Protein AF-A0A6C0AZD4-F1 (afdb_monomer_lite)

Foldseek 3Di:
DDDDPPVDPVSLVLLVLLCVLQPLDCDPVLHHAAEEEAEEAPPQCVLQVQQLCLLFQFSRYDYHYYDWQVCSCPVRVRDPDTPVNNQVSSVVVVHAAEYEYEAEQLVSSLLRLCLVCVCFFQPLHDLVVVVPDDLVVVLLSSQQCVVVSDRDDCVVPPNPDDFPPAADPVLQKDWDADPNHIYIYHYSVCLVCVQVSVCVVPVGRRQTADFDDSLPDSNNVVSVVNVVLDAAAPVSLVVSLPDPVLVRSDDPVRSVVVSVVNVVRHDPDDDDHDDPVRVVVSRVVSNVSGPDDDDDSPRHLEPSDNDPLLSVVSVVVVVCSVVVHHDDHGSDPVVSVVVVVVVVVVCVVVVVVVVVVVVVVVVVVVVVVVD

Organism: NCBI:txid1070528

Radius of gyration: 25.52 Å; chains: 1; bounding box: 54×65×89 Å

pLDDT: mean 88.0, std 12.62, range [39.72, 98.44]

Structure (mmCIF, N/CA/C/O backbone):
data_AF-A0A6C0AZD4-F1
#
_entry.id   AF-A0A6C0AZD4-F1
#
loop_
_atom_site.group_PDB
_atom_site.id
_atom_site.type_symbol
_atom_site.label_atom_id
_atom_site.label_alt_id
_atom_site.label_comp_id
_atom_site.label_asym_id
_atom_site.label_entity_id
_atom_site.label_seq_id
_atom_site.pdbx_PDB_ins_code
_atom_site.Cartn_x
_atom_site.Cartn_y
_atom_site.Cartn_z
_atom_site.occupancy
_atom_site.B_iso_or_equiv
_atom_site.auth_seq_id
_atom_site.auth_comp_id
_atom_site.auth_asym_id
_atom_site.auth_atom_id
_atom_site.pdbx_PDB_model_num
ATOM 1 N N . MET A 1 1 ? -15.558 -23.647 0.375 1.00 46.75 1 MET A N 1
ATOM 2 C CA . MET A 1 1 ? -16.067 -23.120 1.658 1.00 46.75 1 MET A CA 1
ATOM 3 C C . MET A 1 1 ? -15.025 -23.466 2.704 1.00 46.75 1 MET A C 1
ATOM 5 O O . MET A 1 1 ? -14.801 -24.650 2.923 1.00 46.75 1 MET A O 1
ATOM 9 N N . VAL A 1 2 ? -14.301 -22.480 3.239 1.00 55.22 2 VAL A N 1
ATOM 10 C CA . VAL A 1 2 ? -13.298 -22.746 4.281 1.00 55.22 2 VAL A CA 1
ATOM 11 C C . VAL A 1 2 ? -14.056 -23.033 5.575 1.00 55.22 2 VAL A C 1
ATOM 13 O O . VAL A 1 2 ? -14.828 -22.194 6.035 1.00 55.22 2 VAL A O 1
ATOM 16 N N . PHE A 1 3 ? -13.920 -24.247 6.105 1.00 60.66 3 PHE A N 1
ATOM 17 C CA . PHE A 1 3 ? -14.614 -24.664 7.319 1.00 60.66 3 PHE A CA 1
ATOM 18 C C . PHE A 1 3 ? -13.718 -24.379 8.523 1.00 60.66 3 PHE A C 1
ATOM 20 O O . PHE A 1 3 ? -12.690 -25.030 8.701 1.00 60.66 3 PHE A O 1
ATOM 27 N N . PHE A 1 4 ? -14.091 -23.390 9.331 1.00 80.56 4 PHE A N 1
ATOM 28 C CA . PHE A 1 4 ? -13.411 -23.088 10.587 1.00 80.56 4 PHE A CA 1
ATOM 29 C C . PHE A 1 4 ? -14.180 -23.732 11.739 1.00 80.56 4 PHE A C 1
ATOM 31 O O . PHE A 1 4 ? -15.381 -23.503 11.896 1.00 80.56 4 PHE A O 1
ATOM 38 N N . ASP A 1 5 ? -13.498 -24.543 12.547 1.00 80.06 5 ASP A N 1
ATOM 39 C CA . ASP A 1 5 ? -14.120 -25.225 13.679 1.00 80.06 5 ASP A CA 1
ATOM 40 C C . ASP A 1 5 ? -14.208 -24.297 14.898 1.00 80.06 5 ASP A C 1
ATOM 42 O O . ASP A 1 5 ? -13.409 -24.354 15.834 1.00 80.06 5 ASP A O 1
ATOM 46 N N . TYR A 1 6 ? -15.225 -23.439 14.892 1.00 84.44 6 TYR A N 1
ATOM 47 C CA . TYR A 1 6 ? -15.555 -22.575 16.025 1.00 84.44 6 TYR A CA 1
ATOM 48 C C . TYR A 1 6 ? -16.244 -23.313 17.187 1.00 84.44 6 TYR A C 1
ATOM 50 O O . TYR A 1 6 ? -16.764 -22.670 18.097 1.00 84.44 6 TYR A O 1
ATOM 58 N N . THR A 1 7 ? -16.276 -24.650 17.178 1.00 85.38 7 THR A N 1
ATOM 59 C CA . THR A 1 7 ? -16.687 -25.460 18.337 1.00 85.38 7 THR A CA 1
ATOM 60 C C . THR A 1 7 ? -15.481 -25.984 19.120 1.00 85.38 7 THR A C 1
ATOM 62 O O . THR A 1 7 ? -15.595 -26.309 20.305 1.00 85.38 7 THR A O 1
ATOM 65 N N . ASN A 1 8 ? -14.299 -25.988 18.496 1.00 91.31 8 ASN A N 1
ATOM 66 C CA . ASN A 1 8 ? -13.047 -26.382 19.116 1.00 91.31 8 ASN A CA 1
ATOM 67 C C . ASN A 1 8 ? -12.476 -25.261 20.005 1.00 91.31 8 ASN A C 1
ATOM 69 O O . ASN A 1 8 ? -12.052 -24.202 19.540 1.00 91.31 8 ASN A O 1
ATOM 73 N N . LYS A 1 9 ? -12.410 -25.526 21.315 1.00 91.50 9 LYS A N 1
ATOM 74 C CA . LYS A 1 9 ? -11.883 -24.584 22.317 1.00 91.50 9 LYS A CA 1
ATOM 75 C C . LYS A 1 9 ? -10.417 -24.207 22.095 1.00 91.50 9 LYS A C 1
ATOM 77 O O . LYS A 1 9 ? -10.040 -23.074 22.384 1.00 91.50 9 LYS A O 1
ATOM 82 N N . GLU A 1 10 ? -9.596 -25.131 21.604 1.00 90.88 10 GLU A N 1
ATOM 83 C CA . GLU A 1 10 ? -8.182 -24.876 21.316 1.00 90.88 10 GLU A CA 1
ATOM 84 C C . GLU A 1 10 ? -8.040 -23.903 20.142 1.00 90.88 10 GLU A C 1
ATOM 86 O O . GLU A 1 10 ? -7.298 -22.924 20.235 1.00 90.88 10 GLU A O 1
ATOM 91 N N . TYR A 1 11 ? -8.837 -24.105 19.087 1.00 91.06 11 TYR A N 1
ATOM 92 C CA . TYR A 1 11 ? -8.889 -23.199 17.942 1.00 91.06 11 TYR A CA 1
ATOM 93 C C . TYR A 1 11 ? -9.321 -21.784 18.356 1.00 91.06 11 TYR A C 1
ATOM 95 O O . TYR A 1 11 ? -8.659 -20.808 18.005 1.00 91.06 11 TYR A O 1
ATOM 103 N N . ILE A 1 12 ? -10.373 -21.662 19.173 1.00 91.56 12 ILE A N 1
ATOM 104 C CA . ILE A 1 12 ? -10.824 -20.369 19.715 1.00 91.56 12 ILE A CA 1
ATOM 105 C C . ILE A 1 12 ? -9.711 -19.700 20.531 1.00 91.56 12 ILE A C 1
ATOM 107 O O . ILE A 1 12 ? -9.376 -18.545 20.279 1.00 91.56 12 ILE A O 1
ATOM 111 N N . SER A 1 13 ? -9.082 -20.426 21.463 1.00 91.56 13 SER A N 1
ATOM 112 C CA . SER A 1 13 ? -8.014 -19.879 22.312 1.00 91.56 13 SER A CA 1
ATOM 113 C C . SER A 1 13 ? -6.822 -19.374 21.495 1.00 91.56 13 SER A C 1
ATOM 115 O O . SER A 1 13 ? -6.223 -18.345 21.821 1.00 91.56 13 SER A O 1
ATOM 117 N N . LYS A 1 14 ? -6.466 -20.092 20.428 1.00 92.56 14 LYS A N 1
ATOM 118 C CA . LYS A 1 14 ? -5.437 -19.682 19.472 1.00 92.56 14 LYS A CA 1
ATOM 119 C C . LYS A 1 14 ? -5.820 -18.380 18.767 1.00 92.56 14 LYS A C 1
ATOM 121 O O . LYS A 1 14 ? -5.013 -17.449 18.723 1.00 92.56 14 LYS A O 1
ATOM 126 N N . MET A 1 15 ? -7.044 -18.286 18.254 1.00 93.31 15 MET A N 1
ATOM 127 C CA . MET A 1 15 ? -7.510 -17.096 17.542 1.00 93.31 15 MET A CA 1
ATOM 128 C C . MET A 1 15 ? -7.675 -15.878 18.465 1.00 93.31 15 MET A C 1
ATOM 130 O O . MET A 1 15 ? -7.331 -14.762 18.073 1.00 93.31 15 MET A O 1
ATOM 134 N N . ASP A 1 16 ? -8.083 -16.080 19.719 1.00 91.69 16 ASP A N 1
ATOM 135 C CA . ASP A 1 16 ? -8.086 -15.041 20.756 1.00 91.69 16 ASP A CA 1
ATOM 136 C C . ASP A 1 16 ? -6.681 -14.502 21.032 1.00 91.69 16 ASP A C 1
ATOM 138 O O . ASP A 1 16 ? -6.473 -13.290 21.155 1.00 91.69 16 ASP A O 1
ATOM 142 N N . ASN A 1 17 ? -5.693 -15.396 21.118 1.00 91.12 17 ASN A N 1
ATOM 143 C CA . ASN A 1 17 ? -4.300 -15.008 21.296 1.00 91.12 17 ASN A CA 1
ATOM 144 C C . ASN A 1 17 ? -3.783 -14.212 20.087 1.00 91.12 17 ASN A C 1
ATOM 146 O O . ASN A 1 17 ? -3.142 -13.175 20.265 1.00 91.12 17 ASN A O 1
ATOM 150 N N . ALA A 1 18 ? -4.111 -14.646 18.865 1.00 92.50 18 ALA A N 1
ATOM 151 C CA . ALA A 1 18 ? -3.773 -13.922 17.643 1.00 92.50 18 ALA A CA 1
ATOM 152 C C . ALA A 1 18 ? -4.383 -12.507 17.636 1.00 92.50 18 ALA A C 1
ATOM 154 O O . ALA A 1 18 ? -3.648 -11.532 17.467 1.00 92.50 18 ALA A O 1
ATOM 155 N N . ASN A 1 19 ? -5.686 -12.375 17.920 1.00 91.94 19 ASN A N 1
ATOM 156 C CA . ASN A 1 19 ? -6.380 -11.085 18.031 1.00 91.94 19 ASN A CA 1
ATOM 157 C C . ASN A 1 19 ? -5.733 -10.160 19.077 1.00 91.94 19 ASN A C 1
ATOM 159 O O . ASN A 1 19 ? -5.498 -8.980 18.801 1.00 91.94 19 ASN A O 1
ATOM 163 N N . LYS A 1 20 ? -5.374 -10.692 20.253 1.00 88.88 20 LYS A N 1
ATOM 164 C CA . LYS A 1 20 ? -4.660 -9.929 21.289 1.00 88.88 20 LYS A CA 1
ATOM 165 C C . LYS A 1 20 ? -3.296 -9.436 20.807 1.00 88.88 20 LYS A C 1
ATOM 167 O O . LYS A 1 20 ? -2.978 -8.263 21.004 1.00 88.88 20 LYS A O 1
ATOM 172 N N . LYS A 1 21 ? -2.504 -10.297 20.158 1.00 89.25 21 LYS A N 1
ATOM 173 C CA . LYS A 1 21 ? -1.157 -9.971 19.651 1.00 89.25 21 LYS A CA 1
ATOM 174 C C . LYS A 1 21 ? -1.171 -8.908 18.544 1.00 89.25 21 LYS A C 1
ATOM 176 O O . LYS A 1 21 ? -0.259 -8.085 18.476 1.00 89.25 21 LYS A O 1
ATOM 181 N N . ILE A 1 22 ? -2.211 -8.881 17.710 1.00 88.31 22 ILE A N 1
ATOM 182 C CA . ILE A 1 22 ? -2.401 -7.851 16.668 1.00 88.31 22 ILE A CA 1
ATOM 183 C C . ILE A 1 22 ? -3.179 -6.622 17.165 1.00 88.31 22 ILE A C 1
ATOM 185 O O . ILE A 1 22 ? -3.385 -5.670 16.414 1.00 88.31 22 ILE A O 1
ATOM 189 N N . GLY A 1 23 ? -3.587 -6.615 18.438 1.00 84.75 23 GLY A N 1
ATOM 190 C CA . GLY A 1 23 ? -4.203 -5.467 19.096 1.00 84.75 23 GLY A CA 1
ATOM 191 C C . GLY A 1 23 ? -5.680 -5.240 18.775 1.00 84.75 23 GLY A C 1
ATOM 192 O O . GLY A 1 23 ? -6.177 -4.150 19.067 1.00 84.75 23 GLY A O 1
ATOM 193 N N . ILE A 1 24 ? -6.381 -6.235 18.221 1.00 87.56 24 ILE A N 1
ATOM 194 C CA . ILE A 1 24 ? -7.845 -6.211 18.127 1.00 87.56 24 ILE A CA 1
ATOM 195 C C . ILE A 1 24 ? -8.405 -6.453 19.527 1.00 87.56 24 ILE A C 1
ATOM 197 O O . ILE A 1 24 ? -8.044 -7.424 20.194 1.00 87.56 24 ILE A O 1
ATOM 201 N N . ARG A 1 25 ? -9.265 -5.548 19.998 1.00 73.19 25 ARG A N 1
ATOM 202 C CA . ARG A 1 25 ? -9.750 -5.565 21.379 1.00 73.19 25 ARG A CA 1
ATOM 203 C C . ARG A 1 25 ? -11.178 -6.079 21.425 1.00 73.19 25 ARG A C 1
ATOM 205 O O . ARG A 1 25 ? -12.057 -5.587 20.719 1.00 73.19 25 ARG A O 1
ATOM 212 N N . ASP A 1 26 ? -11.406 -7.021 22.323 1.00 70.25 26 ASP A N 1
ATOM 213 C CA . ASP A 1 26 ? -12.731 -7.358 22.820 1.00 70.25 26 ASP A CA 1
ATOM 214 C C . ASP A 1 26 ? -12.844 -6.701 24.191 1.00 70.25 26 ASP A C 1
ATOM 216 O O . ASP A 1 26 ? -12.334 -7.207 25.187 1.00 70.25 26 ASP A O 1
ATOM 220 N N . ASP A 1 27 ? -13.360 -5.471 24.210 1.00 59.31 27 ASP A N 1
ATOM 221 C CA . ASP A 1 27 ? -13.523 -4.718 25.449 1.00 59.31 27 ASP A CA 1
ATOM 222 C C . ASP A 1 27 ? -14.956 -4.880 25.953 1.00 59.31 27 ASP A C 1
ATOM 224 O O . ASP A 1 27 ? -15.885 -4.225 25.471 1.00 59.31 27 ASP A O 1
ATOM 228 N N . ASP A 1 28 ? -15.120 -5.740 26.955 1.00 55.75 28 ASP A N 1
ATOM 229 C CA . ASP A 1 28 ? -16.406 -6.000 27.602 1.00 55.75 28 ASP A CA 1
ATOM 230 C C . ASP A 1 28 ? -17.043 -4.726 28.196 1.00 55.75 28 ASP A C 1
ATOM 232 O O . ASP A 1 28 ? -18.254 -4.688 28.411 1.00 55.75 28 ASP A O 1
ATOM 236 N N . LYS A 1 29 ? -16.263 -3.658 28.450 1.00 53.97 29 LYS A N 1
ATOM 237 C CA . LYS A 1 29 ? -16.763 -2.405 29.046 1.00 53.97 29 LYS A CA 1
ATOM 238 C C . LYS A 1 29 ? -17.270 -1.384 28.034 1.00 53.97 29 LYS A C 1
ATOM 240 O O . LYS A 1 29 ? -18.080 -0.537 28.404 1.00 53.97 29 LYS A O 1
ATOM 245 N N . PHE A 1 30 ? -16.791 -1.421 26.792 1.00 55.31 30 PHE A N 1
ATOM 246 C CA . PHE A 1 30 ? -17.125 -0.419 25.766 1.00 55.31 30 PHE A CA 1
ATOM 247 C C . PHE A 1 30 ? -17.814 -1.016 24.531 1.00 55.31 30 PHE A C 1
ATOM 249 O O . PHE A 1 30 ? -18.128 -0.282 23.594 1.00 55.31 30 PHE A O 1
ATOM 256 N N . GLY A 1 31 ? -18.093 -2.322 24.555 1.00 64.12 31 GLY A N 1
ATOM 257 C CA . GLY A 1 31 ? -18.691 -3.057 23.449 1.00 64.12 31 GLY A CA 1
ATOM 258 C C . GLY A 1 31 ? -17.655 -3.506 22.418 1.00 64.12 31 GLY A C 1
ATOM 259 O O . GLY A 1 31 ? -16.528 -3.006 22.353 1.00 64.12 31 GLY A O 1
ATOM 260 N N . LYS A 1 32 ? -18.047 -4.476 21.588 1.00 75.06 32 LYS A N 1
ATOM 261 C CA . LYS A 1 32 ? -17.209 -4.970 20.493 1.00 75.06 32 LYS A CA 1
ATOM 262 C C . LYS A 1 32 ? -17.112 -3.894 19.415 1.00 75.06 32 LYS A C 1
ATOM 264 O O . LYS A 1 32 ? -18.131 -3.468 18.879 1.00 75.06 32 LYS A O 1
ATOM 269 N N . LYS A 1 33 ? -15.893 -3.463 19.096 1.00 86.00 33 LYS A N 1
ATOM 270 C CA . LYS A 1 33 ? -15.654 -2.566 17.962 1.00 86.00 33 LYS A CA 1
ATOM 271 C C . LYS A 1 33 ? -15.688 -3.331 16.660 1.00 86.00 33 LYS A C 1
ATOM 273 O O . LYS A 1 33 ? -15.222 -4.466 16.595 1.00 86.00 33 LYS A O 1
ATOM 278 N N . ASP A 1 34 ? -16.159 -2.658 15.626 1.00 92.31 34 ASP A N 1
ATOM 279 C CA . ASP A 1 34 ? -16.017 -3.129 14.260 1.00 92.31 34 ASP A CA 1
ATOM 280 C C . ASP A 1 34 ? -14.542 -3.094 13.834 1.00 92.31 34 ASP A C 1
ATOM 282 O O . ASP A 1 34 ? -13.725 -2.355 14.395 1.00 92.31 34 ASP A O 1
ATOM 286 N N . VAL A 1 35 ? -14.184 -3.899 12.838 1.00 95.19 35 VAL A N 1
ATOM 287 C CA . VAL A 1 35 ? -12.792 -4.073 12.408 1.00 95.19 35 VAL A CA 1
ATOM 288 C C . VAL A 1 35 ? -12.635 -3.626 10.966 1.00 95.19 35 VAL A C 1
ATOM 290 O O . VAL A 1 35 ? -13.377 -4.055 10.082 1.00 95.19 35 VAL A O 1
ATOM 293 N N . VAL A 1 36 ? -11.629 -2.792 10.723 1.00 96.88 36 VAL A N 1
ATOM 294 C CA . VAL A 1 36 ? -11.155 -2.452 9.381 1.00 96.88 36 VAL A CA 1
ATOM 295 C C . VAL A 1 36 ? -9.783 -3.085 9.195 1.00 96.88 36 VAL A C 1
ATOM 297 O O . VAL A 1 36 ? -8.819 -2.724 9.869 1.00 96.88 36 VAL A O 1
ATOM 300 N N . ILE A 1 37 ? -9.693 -4.036 8.274 1.00 96.56 37 ILE A N 1
ATOM 301 C CA . ILE A 1 37 ? -8.467 -4.744 7.925 1.00 96.56 37 ILE A CA 1
ATOM 302 C C . ILE A 1 37 ? -8.046 -4.260 6.541 1.00 96.56 37 ILE A C 1
ATOM 304 O O . ILE A 1 37 ? -8.651 -4.601 5.529 1.00 96.56 37 ILE A O 1
ATOM 308 N N . ILE A 1 38 ? -7.003 -3.438 6.489 1.00 96.62 38 ILE A N 1
ATOM 309 C CA . ILE A 1 38 ? -6.366 -3.046 5.233 1.00 96.62 38 ILE A CA 1
ATOM 310 C C . ILE A 1 38 ? -5.415 -4.187 4.879 1.00 96.62 38 ILE A C 1
ATOM 312 O O . ILE A 1 38 ? -4.285 -4.247 5.364 1.00 96.62 38 ILE A O 1
ATOM 316 N N . TYR A 1 39 ? -5.929 -5.143 4.109 1.00 95.62 39 TYR A N 1
ATOM 317 C CA . TYR A 1 39 ? -5.180 -6.289 3.617 1.00 95.62 39 TYR A CA 1
ATOM 318 C C . TYR A 1 39 ? -4.908 -6.040 2.142 1.00 95.62 39 TYR A C 1
ATOM 320 O O . TYR A 1 39 ? -5.835 -5.869 1.359 1.00 95.62 39 TYR A O 1
ATOM 328 N N . THR A 1 40 ? -3.645 -5.873 1.770 1.00 94.31 40 THR A N 1
ATOM 329 C CA . THR A 1 40 ? -3.307 -5.403 0.424 1.00 94.31 40 THR A CA 1
ATOM 330 C C . THR A 1 40 ? -1.828 -5.642 0.125 1.00 94.31 40 THR A C 1
ATOM 332 O O . THR A 1 40 ? -1.042 -5.754 1.070 1.00 94.31 40 THR A O 1
ATOM 335 N N . PRO A 1 41 ? -1.391 -5.714 -1.141 1.00 92.75 41 PRO A N 1
ATOM 336 C CA . PRO A 1 41 ? 0.025 -5.839 -1.475 1.00 92.75 41 PRO A CA 1
ATOM 337 C C . PRO A 1 41 ? 0.860 -4.667 -0.925 1.00 92.75 41 PRO A C 1
ATOM 339 O O . PRO A 1 41 ? 0.338 -3.576 -0.689 1.00 92.75 41 PRO A O 1
ATOM 342 N N . PRO A 1 42 ? 2.180 -4.827 -0.735 1.00 91.56 42 PRO A N 1
ATOM 343 C CA . PRO A 1 42 ? 3.028 -3.718 -0.311 1.00 91.56 42 PRO A CA 1
ATOM 344 C C . PRO A 1 42 ? 3.084 -2.616 -1.378 1.00 91.56 42 PRO A C 1
ATOM 346 O O . PRO A 1 42 ? 2.926 -2.870 -2.568 1.00 91.56 42 PRO A O 1
ATOM 349 N N . LYS A 1 43 ? 3.380 -1.377 -0.962 1.00 91.75 43 LYS A N 1
ATOM 350 C CA . LYS A 1 43 ? 3.638 -0.221 -1.853 1.00 91.75 43 LYS A CA 1
ATOM 351 C C . LYS A 1 43 ? 2.459 0.240 -2.718 1.00 91.75 43 LYS A C 1
ATOM 353 O O . LYS A 1 43 ? 2.666 0.861 -3.760 1.00 91.75 43 LYS A O 1
ATOM 358 N N . VAL A 1 44 ? 1.238 0.067 -2.232 1.00 93.19 44 VAL A N 1
ATOM 359 C CA . VAL A 1 44 ? -0.001 0.538 -2.883 1.00 93.19 44 VAL A CA 1
ATOM 360 C C . VAL A 1 44 ? -0.625 1.780 -2.229 1.00 93.19 44 VAL A C 1
ATOM 362 O O . VAL A 1 44 ? -1.718 2.182 -2.601 1.00 93.19 44 VAL A O 1
ATOM 365 N N . GLY A 1 45 ? 0.057 2.414 -1.267 1.00 92.38 45 GLY A N 1
ATOM 366 C CA . GLY A 1 45 ? -0.471 3.572 -0.521 1.00 92.38 45 GLY A CA 1
ATOM 367 C C . GLY A 1 45 ? -1.301 3.197 0.711 1.00 92.38 45 GLY A C 1
ATOM 368 O O . GLY A 1 45 ? -2.080 3.999 1.217 1.00 92.38 45 GLY A O 1
ATOM 369 N N . SER A 1 46 ? -1.131 1.977 1.215 1.00 93.06 46 SER A N 1
ATOM 370 C CA . SER A 1 46 ? -1.855 1.477 2.381 1.00 93.06 46 SER A CA 1
ATOM 371 C C . SER A 1 46 ? -1.483 2.188 3.683 1.00 93.06 46 SER A C 1
ATOM 373 O O . SER A 1 46 ? -2.373 2.466 4.475 1.00 93.06 46 SER A O 1
ATOM 375 N N . THR A 1 47 ? -0.220 2.580 3.883 1.00 91.19 47 THR A N 1
ATOM 376 C CA . THR A 1 47 ? 0.222 3.360 5.058 1.00 91.19 47 THR A CA 1
ATOM 377 C C . THR A 1 47 ? -0.583 4.656 5.219 1.00 91.19 47 THR A C 1
ATOM 379 O O . THR A 1 47 ? -1.142 4.903 6.284 1.00 91.19 47 THR A O 1
ATOM 382 N N . THR A 1 48 ? -0.738 5.424 4.132 1.00 92.06 48 THR A N 1
ATOM 383 C CA . THR A 1 48 ? -1.596 6.620 4.045 1.00 92.06 48 THR A CA 1
ATOM 384 C C . THR A 1 48 ? -3.018 6.317 4.514 1.00 92.06 48 THR A C 1
ATOM 386 O O . THR A 1 48 ? -3.575 7.040 5.341 1.00 92.06 48 THR A O 1
ATOM 389 N N . LEU A 1 49 ? -3.609 5.226 4.020 1.00 94.25 49 LEU A N 1
ATOM 390 C CA . LEU A 1 49 ? -4.973 4.842 4.363 1.00 94.25 49 LEU A CA 1
ATOM 391 C C . LEU A 1 49 ? -5.101 4.437 5.840 1.00 94.25 49 LEU A C 1
ATOM 393 O O . LEU A 1 49 ? -6.001 4.912 6.527 1.00 94.25 49 LEU A O 1
ATOM 397 N N . VAL A 1 50 ? -4.178 3.616 6.346 1.00 93.56 50 VAL A N 1
ATOM 398 C CA . VAL A 1 50 ? -4.149 3.141 7.739 1.00 93.56 50 VAL A CA 1
ATOM 399 C C . VAL A 1 50 ? -4.099 4.309 8.711 1.00 93.56 50 VAL A C 1
ATOM 401 O O . VAL A 1 50 ? -4.918 4.385 9.628 1.00 93.56 50 VAL A O 1
ATOM 404 N N . SER A 1 51 ? -3.174 5.241 8.501 1.00 91.75 51 SER A N 1
ATOM 405 C CA . SER A 1 51 ? -3.029 6.402 9.372 1.00 91.75 51 SER A CA 1
ATOM 406 C C . SER A 1 51 ? -4.233 7.338 9.283 1.00 91.75 51 SER A C 1
ATOM 408 O O . SER A 1 51 ? -4.693 7.844 10.310 1.00 91.75 51 SER A O 1
ATOM 410 N N . SER A 1 52 ? -4.820 7.487 8.089 1.00 93.75 52 SER A N 1
ATOM 411 C CA . SER A 1 52 ? -6.077 8.222 7.907 1.00 93.75 52 SER A CA 1
ATOM 412 C C . SER A 1 52 ? -7.202 7.596 8.735 1.00 93.75 52 SER A C 1
ATOM 414 O O . SER A 1 52 ? -7.843 8.294 9.518 1.00 93.75 52 SER A O 1
ATOM 416 N N . PHE A 1 53 ? -7.409 6.280 8.661 1.00 94.81 53 PHE A N 1
ATOM 417 C CA . PHE A 1 53 ? -8.402 5.600 9.497 1.00 94.81 53 PHE A CA 1
ATOM 418 C C . PHE A 1 53 ? -8.114 5.790 10.989 1.00 94.81 53 PHE A C 1
ATOM 420 O O . PHE A 1 53 ? -8.973 6.271 11.724 1.00 94.81 53 PHE A O 1
ATOM 427 N N . ARG A 1 54 ? -6.892 5.501 11.446 1.00 92.12 54 ARG A N 1
ATOM 428 C CA . ARG A 1 54 ? -6.535 5.586 12.873 1.00 92.12 54 ARG A CA 1
ATOM 429 C C . ARG A 1 54 ? -6.759 6.978 13.469 1.00 92.12 54 ARG A C 1
ATOM 431 O O . ARG A 1 54 ? -7.249 7.076 14.595 1.00 92.12 54 ARG A O 1
ATOM 438 N N . ILE A 1 55 ? -6.464 8.046 12.722 1.00 92.44 55 ILE A N 1
ATOM 439 C CA . ILE A 1 55 ? -6.699 9.430 13.162 1.00 92.44 55 ILE A CA 1
ATOM 440 C C . ILE A 1 55 ? -8.196 9.766 13.198 1.00 92.44 55 ILE A C 1
ATOM 442 O O . ILE A 1 55 ? -8.659 10.361 14.172 1.00 92.44 55 ILE A O 1
ATOM 446 N N . ASN A 1 56 ? -8.954 9.381 12.169 1.00 92.88 56 ASN A N 1
ATOM 447 C CA . ASN A 1 56 ? -10.350 9.799 11.996 1.00 92.88 56 ASN A CA 1
ATOM 448 C C . ASN A 1 56 ? -11.357 8.940 12.778 1.00 92.88 56 ASN A C 1
ATOM 450 O O . ASN A 1 56 ? -12.428 9.422 13.145 1.00 92.88 56 ASN A O 1
ATOM 454 N N . THR A 1 57 ? -11.046 7.668 13.032 1.00 91.12 57 THR A N 1
ATOM 455 C CA . THR A 1 57 ? -12.009 6.684 13.555 1.00 91.12 57 THR A CA 1
ATOM 456 C C . THR A 1 57 ? -11.603 6.095 14.901 1.00 91.12 57 THR A C 1
ATOM 458 O O . THR A 1 57 ? -12.054 5.005 15.269 1.00 91.12 57 THR A O 1
ATOM 461 N N . ALA A 1 58 ? -10.762 6.809 15.653 1.00 84.25 58 ALA A N 1
ATOM 462 C CA . ALA A 1 58 ? -10.337 6.400 16.985 1.00 84.25 58 ALA A CA 1
ATOM 463 C C . ALA A 1 58 ? -11.550 6.090 17.877 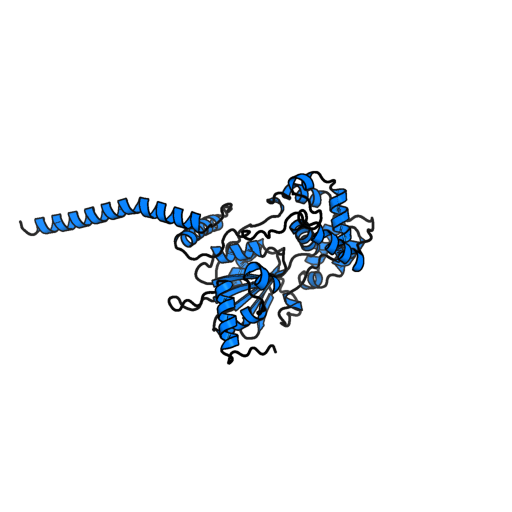1.00 84.25 58 ALA A C 1
ATOM 465 O O . ALA A 1 58 ? -12.436 6.920 18.070 1.00 84.25 58 ALA A O 1
ATOM 466 N N . GLY A 1 59 ? -11.590 4.871 18.416 1.00 82.31 59 GLY A N 1
ATOM 467 C CA . GLY A 1 59 ? -12.683 4.408 19.273 1.00 82.31 59 GLY A CA 1
ATOM 468 C C . GLY A 1 59 ? -13.878 3.790 18.541 1.00 82.31 59 GLY A C 1
ATOM 469 O O . GLY A 1 59 ? -14.662 3.130 19.210 1.00 82.31 59 GLY A O 1
ATOM 470 N N . LYS A 1 60 ? -13.992 3.928 17.211 1.00 87.75 60 LYS A N 1
ATOM 471 C CA . LYS A 1 60 ? -15.052 3.285 16.408 1.00 87.75 60 LYS A CA 1
ATOM 472 C C . LYS A 1 60 ? -14.608 1.958 15.801 1.00 87.75 60 LYS A C 1
ATOM 474 O O . LYS A 1 60 ? -15.317 0.969 15.925 1.00 87.75 60 LYS A O 1
ATOM 479 N N . PHE A 1 61 ? -13.426 1.955 15.186 1.00 91.56 61 PHE A N 1
ATOM 480 C CA . PHE A 1 61 ? -12.862 0.775 14.538 1.00 91.56 61 PHE A CA 1
ATOM 481 C C . PHE A 1 61 ? -11.540 0.372 15.182 1.00 91.56 61 PHE A C 1
ATOM 483 O O . PHE A 1 61 ? -10.738 1.239 15.546 1.00 91.56 61 PHE A O 1
ATOM 490 N N . ASP A 1 62 ? -11.298 -0.933 15.257 1.00 91.69 62 ASP A N 1
ATOM 491 C CA . ASP A 1 62 ? -9.940 -1.463 15.335 1.00 91.69 62 ASP A CA 1
ATOM 492 C C . ASP A 1 62 ? -9.380 -1.551 13.906 1.00 91.69 62 ASP A C 1
ATOM 494 O O . ASP A 1 62 ? -10.018 -2.106 13.010 1.00 91.69 62 ASP A O 1
ATOM 498 N N . VAL A 1 63 ? -8.211 -0.943 13.675 1.00 93.19 63 VAL A N 1
ATOM 499 C CA . VAL A 1 63 ? -7.631 -0.770 12.331 1.00 93.19 63 VAL A CA 1
ATOM 500 C C . VAL A 1 63 ? -6.323 -1.544 12.220 1.00 93.19 63 VAL A C 1
ATOM 502 O O . VAL A 1 63 ? -5.303 -1.161 12.811 1.00 93.19 63 VAL A O 1
ATOM 505 N N . LEU A 1 64 ? -6.351 -2.603 11.417 1.00 92.31 64 LEU A N 1
ATOM 506 C CA . LEU A 1 64 ? -5.234 -3.510 11.187 1.00 92.31 64 LEU A CA 1
ATOM 507 C C . LEU A 1 64 ? -4.684 -3.344 9.767 1.00 92.31 64 LEU A C 1
ATOM 509 O O . LEU A 1 64 ? -5.439 -3.114 8.825 1.00 92.31 64 LEU A O 1
ATOM 513 N N . HIS A 1 65 ? -3.368 -3.473 9.615 1.00 92.94 65 HIS A N 1
ATOM 514 C CA . HIS A 1 65 ? -2.693 -3.414 8.322 1.00 92.94 65 HIS A CA 1
ATOM 515 C C . HIS A 1 65 ? -1.808 -4.635 8.132 1.00 92.94 65 HIS A C 1
ATOM 517 O O . HIS A 1 65 ? -0.927 -4.889 8.955 1.00 92.94 65 HIS A O 1
ATOM 523 N N . LEU A 1 66 ? -2.041 -5.374 7.052 1.00 92.12 66 LEU A N 1
ATOM 524 C CA . LEU A 1 66 ? -1.322 -6.601 6.738 1.00 92.12 66 LEU A CA 1
ATOM 525 C C . LEU A 1 66 ? -1.063 -6.683 5.233 1.00 92.12 66 LEU A C 1
ATOM 527 O O . LEU A 1 66 ? -1.894 -6.277 4.423 1.00 92.12 66 LEU A O 1
ATOM 531 N N . HIS A 1 67 ? 0.080 -7.253 4.860 1.00 90.75 67 HIS A N 1
ATOM 532 C CA . HIS A 1 67 ? 0.419 -7.544 3.468 1.00 90.75 67 HIS A CA 1
ATOM 533 C C . HIS A 1 67 ? 0.378 -9.030 3.147 1.00 90.75 67 HIS A C 1
ATOM 535 O O . HIS A 1 67 ? 0.227 -9.381 1.988 1.00 90.75 67 HIS A O 1
ATOM 541 N N . ASN A 1 68 ? 0.542 -9.918 4.124 1.00 89.69 68 ASN A N 1
ATOM 542 C CA . ASN A 1 68 ? 0.511 -11.374 3.957 1.00 89.69 68 ASN A CA 1
ATOM 543 C C . ASN A 1 68 ? 0.605 -12.054 5.331 1.00 89.69 68 ASN A C 1
ATOM 545 O O . ASN A 1 68 ? 0.888 -11.397 6.335 1.00 89.69 68 ASN A O 1
ATOM 549 N N . ASP A 1 69 ? 0.458 -13.379 5.352 1.00 89.88 69 ASP A N 1
ATOM 550 C CA . ASP A 1 69 ? 0.607 -14.195 6.563 1.00 89.88 69 ASP A CA 1
ATOM 551 C C . ASP A 1 69 ? 2.012 -14.097 7.177 1.00 89.88 69 ASP A C 1
ATOM 553 O O . ASP A 1 69 ? 2.175 -14.185 8.392 1.00 89.88 69 ASP A O 1
ATOM 557 N N . LYS A 1 70 ? 3.055 -13.833 6.372 1.00 88.19 70 LYS A N 1
ATOM 558 C CA . LYS A 1 70 ? 4.423 -13.682 6.900 1.00 88.19 70 LYS A CA 1
ATOM 559 C C . LYS A 1 70 ? 4.529 -12.501 7.871 1.00 88.19 70 LYS A C 1
ATOM 561 O O . LYS A 1 70 ? 5.320 -12.570 8.809 1.00 88.19 70 LYS A O 1
ATOM 566 N N . MET A 1 71 ? 3.736 -11.440 7.697 1.00 87.38 71 MET A N 1
ATOM 567 C CA . MET A 1 71 ? 3.700 -10.333 8.662 1.00 87.38 71 MET A CA 1
ATOM 568 C C . MET A 1 71 ? 3.166 -10.763 10.029 1.00 87.38 71 MET A C 1
ATOM 570 O O . MET A 1 71 ? 3.677 -10.280 11.037 1.00 87.38 71 MET A O 1
ATOM 574 N N . LEU A 1 72 ? 2.205 -11.692 10.087 1.00 87.88 72 LEU A N 1
ATOM 575 C CA . LEU A 1 72 ? 1.715 -12.243 11.356 1.00 87.88 72 LEU A CA 1
ATOM 576 C C . LEU A 1 72 ? 2.861 -12.912 12.123 1.00 87.88 72 LEU A C 1
ATOM 578 O O . LEU A 1 72 ? 3.072 -12.633 13.303 1.00 87.88 72 LEU A O 1
ATOM 582 N N . LYS A 1 73 ? 3.679 -13.693 11.416 1.00 87.50 73 LYS A N 1
ATOM 583 C CA . LYS A 1 73 ? 4.856 -14.352 11.982 1.00 87.50 73 LYS A CA 1
ATOM 584 C C . LYS A 1 73 ? 5.924 -13.364 12.445 1.00 87.50 73 LYS A C 1
ATOM 586 O O . LYS A 1 73 ? 6.338 -13.407 13.598 1.00 87.50 73 LYS A O 1
ATOM 591 N N . TYR A 1 74 ? 6.383 -12.477 11.565 1.00 84.06 74 TYR A N 1
ATOM 592 C CA . TYR A 1 74 ? 7.562 -11.650 11.848 1.00 84.06 74 TYR A CA 1
ATOM 593 C C . TYR A 1 74 ? 7.283 -10.428 12.728 1.00 84.06 74 TYR A C 1
ATOM 595 O O . TYR A 1 74 ? 8.182 -9.989 13.443 1.00 84.06 74 TYR A O 1
ATOM 603 N N . LEU A 1 75 ? 6.073 -9.862 12.672 1.00 82.56 75 LEU A N 1
ATOM 604 C CA . LEU A 1 75 ? 5.725 -8.658 13.437 1.00 82.56 75 LEU A CA 1
ATOM 605 C C . LEU A 1 75 ? 4.965 -8.970 14.723 1.00 82.56 75 LEU A C 1
ATOM 607 O O . LEU A 1 75 ? 5.083 -8.214 15.686 1.00 82.56 75 LEU A O 1
ATOM 611 N N . HIS A 1 76 ? 4.201 -10.064 14.744 1.00 84.88 76 HIS A N 1
ATOM 612 C CA . HIS A 1 76 ? 3.303 -10.385 15.853 1.00 84.88 76 HIS A CA 1
ATOM 613 C C . HIS A 1 76 ? 3.597 -11.733 16.515 1.00 84.88 76 HIS A C 1
ATOM 615 O O . HIS A 1 76 ? 2.936 -12.057 17.498 1.00 84.88 76 HIS A O 1
ATOM 621 N N . ASP A 1 77 ? 4.584 -12.498 16.033 1.00 87.31 77 ASP A N 1
ATOM 622 C CA . ASP A 1 77 ? 4.918 -13.827 16.561 1.00 87.31 77 ASP A CA 1
ATOM 623 C C . ASP A 1 77 ? 3.707 -14.787 16.531 1.00 87.31 77 ASP A C 1
ATOM 625 O O . ASP A 1 77 ? 3.380 -15.479 17.495 1.00 87.31 77 ASP A O 1
ATOM 629 N N . ILE A 1 78 ? 2.975 -14.777 15.416 1.00 90.50 78 ILE A N 1
ATOM 630 C CA . ILE A 1 78 ? 1.837 -15.666 15.154 1.00 90.50 78 ILE A CA 1
ATOM 631 C C . ILE A 1 78 ? 2.245 -16.604 14.017 1.00 90.50 78 ILE A C 1
ATOM 633 O O . ILE A 1 78 ? 2.412 -16.167 12.881 1.00 90.50 78 ILE A O 1
ATOM 637 N N . HIS A 1 79 ? 2.456 -17.885 14.327 1.00 89.44 79 HIS A N 1
ATOM 638 C CA . HIS A 1 79 ? 2.999 -18.870 13.372 1.00 89.44 79 HIS A CA 1
ATOM 639 C C . HIS A 1 79 ? 1.937 -19.787 12.782 1.00 89.44 79 HIS A C 1
ATOM 641 O O . HIS A 1 79 ? 2.185 -20.451 11.782 1.00 89.44 79 HIS A O 1
ATOM 647 N N . ASP A 1 80 ? 0.779 -19.842 13.420 1.00 88.81 80 ASP A N 1
ATOM 648 C CA . ASP A 1 80 ? -0.229 -20.863 13.214 1.00 88.81 80 ASP A CA 1
ATOM 649 C C . ASP A 1 80 ? -1.554 -20.300 12.693 1.00 88.81 80 ASP A C 1
ATOM 651 O O . ASP A 1 80 ? -2.471 -21.078 12.491 1.00 88.81 80 ASP A O 1
ATOM 655 N N . ALA A 1 81 ? -1.678 -19.000 12.419 1.00 91.00 81 ALA A N 1
ATOM 656 C CA . ALA A 1 81 ? -2.888 -18.409 11.843 1.00 91.00 81 ALA A CA 1
ATOM 657 C C . ALA A 1 81 ? -2.598 -17.646 10.545 1.00 91.00 81 ALA A C 1
ATOM 659 O O . ALA A 1 81 ? -1.538 -17.039 10.384 1.00 91.00 81 ALA A O 1
ATOM 660 N N . THR A 1 82 ? -3.578 -17.641 9.649 1.00 93.06 82 THR A N 1
ATOM 661 C CA . THR A 1 82 ? -3.607 -16.854 8.412 1.00 93.06 82 THR A CA 1
ATOM 662 C C . THR A 1 82 ? -4.385 -15.551 8.599 1.00 93.06 82 THR A C 1
ATOM 664 O O . THR A 1 82 ? -5.211 -15.404 9.506 1.00 93.06 82 THR A O 1
ATOM 667 N N . VAL A 1 83 ? -4.168 -14.581 7.708 1.00 93.38 83 VAL A N 1
ATOM 668 C CA . VAL A 1 83 ? -4.927 -13.320 7.705 1.00 93.38 83 VAL A CA 1
ATOM 669 C C . VAL A 1 83 ? -6.418 -13.581 7.471 1.00 93.38 83 VAL A C 1
ATOM 671 O O . VAL A 1 83 ? -7.259 -12.955 8.119 1.00 93.38 83 VAL A O 1
ATOM 674 N N . MET A 1 84 ? -6.759 -14.528 6.592 1.00 93.31 84 MET A N 1
ATOM 675 C CA . MET A 1 84 ? -8.154 -14.892 6.329 1.00 93.31 84 MET A CA 1
ATOM 676 C C . MET A 1 84 ? -8.822 -15.511 7.562 1.00 93.31 84 MET A C 1
ATOM 678 O O . MET A 1 84 ? -9.938 -15.114 7.890 1.00 93.31 84 MET A O 1
ATOM 682 N N . GLU A 1 85 ? -8.143 -16.391 8.306 1.00 93.38 85 GLU A N 1
ATOM 683 C CA . GLU A 1 85 ? -8.665 -16.913 9.580 1.00 93.38 85 GLU A CA 1
ATOM 684 C C . GLU A 1 85 ? -8.994 -15.790 10.568 1.00 93.38 85 GLU A C 1
ATOM 686 O O . GLU A 1 85 ? -10.064 -15.797 11.172 1.00 93.38 85 GLU A O 1
ATOM 691 N N . ILE A 1 86 ? -8.121 -14.785 10.695 1.00 94.19 86 ILE A N 1
ATOM 692 C CA . ILE A 1 86 ? -8.355 -13.622 11.567 1.00 94.19 86 ILE A CA 1
ATOM 693 C C . ILE A 1 86 ? -9.588 -12.828 11.109 1.00 94.19 86 ILE A C 1
ATOM 695 O O . ILE A 1 86 ? -10.408 -12.430 11.942 1.00 94.19 86 ILE A O 1
ATOM 699 N N . ILE A 1 87 ? -9.743 -12.602 9.800 1.00 95.12 87 ILE A N 1
ATOM 700 C CA . ILE A 1 87 ? -10.903 -11.908 9.217 1.00 95.12 87 ILE A CA 1
ATOM 701 C C . ILE A 1 87 ? -12.204 -12.636 9.589 1.00 95.12 87 ILE A C 1
ATOM 703 O O . ILE A 1 87 ? -13.115 -12.023 10.155 1.00 95.12 87 ILE A O 1
ATOM 707 N N . TYR A 1 88 ? -12.286 -13.942 9.315 1.00 95.00 88 TYR A N 1
ATOM 708 C CA . TYR A 1 88 ? -13.488 -14.734 9.592 1.00 95.00 88 TYR A CA 1
ATOM 709 C C . TYR A 1 88 ? -13.739 -14.909 11.090 1.00 95.00 88 TYR A C 1
ATOM 711 O O . TYR A 1 88 ? -14.886 -14.829 11.527 1.00 95.00 88 TYR A O 1
ATOM 719 N N . TYR A 1 89 ? -12.690 -15.051 11.901 1.00 94.31 89 TYR A N 1
ATOM 720 C CA . TYR A 1 89 ? -12.832 -15.134 13.352 1.00 94.31 89 TYR A CA 1
ATOM 721 C C . TYR A 1 89 ? -13.458 -13.868 13.945 1.00 94.31 89 TYR A C 1
ATOM 723 O O . TYR A 1 89 ? -14.390 -13.942 14.743 1.00 94.31 89 TYR A O 1
ATOM 731 N N . ASN A 1 90 ? -13.030 -12.684 13.500 1.00 94.31 90 ASN A N 1
ATOM 732 C CA . ASN A 1 90 ? -13.641 -11.434 13.954 1.00 94.31 90 ASN A CA 1
ATOM 733 C C . ASN A 1 90 ? -15.108 -11.315 13.529 1.00 94.31 90 ASN A C 1
ATOM 735 O O . ASN A 1 90 ? -15.924 -10.772 14.278 1.00 94.31 90 ASN A O 1
ATOM 739 N N . LYS A 1 91 ? -15.469 -11.878 12.369 1.00 94.50 91 LYS A N 1
ATOM 740 C CA . LYS A 1 91 ? -16.870 -11.978 11.967 1.00 94.50 91 LYS A CA 1
ATOM 741 C C . LYS A 1 91 ? -17.656 -12.933 12.867 1.00 94.50 91 LYS A C 1
ATOM 743 O O . LYS A 1 91 ? -18.759 -12.579 13.283 1.00 94.50 91 LYS A O 1
ATOM 748 N N . PHE A 1 92 ? -17.088 -14.092 13.200 1.00 92.69 92 PHE A N 1
ATOM 749 C CA . PHE A 1 92 ? -17.662 -15.063 14.137 1.00 92.69 92 PHE A CA 1
ATOM 750 C C . PHE A 1 92 ? -17.921 -14.446 15.522 1.00 92.69 92 PHE A C 1
ATOM 752 O O . PHE A 1 92 ? -18.976 -14.671 16.111 1.00 92.69 92 PHE A O 1
ATOM 759 N N . LEU A 1 93 ? -17.033 -13.567 15.997 1.00 91.62 93 LEU A N 1
ATOM 760 C CA . LEU A 1 93 ? -17.233 -12.804 17.236 1.00 91.62 93 LEU A CA 1
ATOM 761 C C . LEU A 1 93 ? -18.395 -11.790 17.167 1.00 91.62 93 LEU A C 1
ATOM 763 O O . LEU A 1 93 ? -18.707 -11.156 18.179 1.00 91.62 93 LEU A O 1
ATOM 767 N N . GLY A 1 94 ? -19.049 -11.624 16.015 1.00 91.38 94 GLY A N 1
ATOM 768 C CA . GLY A 1 94 ? -20.200 -10.740 15.825 1.00 91.38 94 GLY A CA 1
ATOM 769 C C . GLY A 1 94 ? -19.840 -9.300 15.459 1.00 91.38 94 GLY A C 1
ATOM 770 O O . GLY A 1 94 ? -20.709 -8.434 15.511 1.00 91.38 94 GLY A O 1
ATOM 771 N N . LYS A 1 95 ? -18.582 -9.024 15.094 1.00 92.88 95 LYS A N 1
ATOM 772 C CA . LYS A 1 95 ? -18.143 -7.696 14.639 1.00 92.88 95 LYS A CA 1
ATOM 773 C C . LYS A 1 95 ? -18.552 -7.462 13.185 1.00 92.88 95 LYS A C 1
ATOM 775 O O . LYS A 1 95 ? -18.652 -8.410 12.396 1.00 92.88 95 LYS A O 1
ATOM 780 N N . GLN A 1 96 ? -18.723 -6.204 12.788 1.00 94.38 96 GLN A N 1
ATOM 781 C CA . GLN A 1 96 ? -18.699 -5.868 11.367 1.00 94.38 96 GLN A CA 1
ATOM 782 C C . GLN A 1 96 ? -17.245 -5.800 10.915 1.00 94.38 96 GLN A C 1
ATOM 784 O O . GLN A 1 96 ? -16.413 -5.141 11.539 1.00 94.38 96 GLN A O 1
ATOM 789 N N . VAL A 1 97 ? -16.936 -6.517 9.837 1.00 96.75 97 VAL A N 1
ATOM 790 C CA . VAL A 1 97 ? -15.572 -6.647 9.324 1.00 96.75 97 VAL A CA 1
ATOM 791 C C . VAL A 1 97 ? -15.521 -6.080 7.916 1.00 96.75 97 VAL A C 1
ATOM 793 O O . VAL A 1 97 ? -16.280 -6.504 7.041 1.00 96.75 97 VAL A O 1
ATOM 796 N N . TYR A 1 98 ? -14.610 -5.133 7.718 1.00 97.75 98 TYR A N 1
ATOM 797 C CA . TYR A 1 98 ? -14.308 -4.521 6.433 1.00 97.75 98 TYR A CA 1
ATOM 798 C C . TYR A 1 98 ? -12.892 -4.902 6.022 1.00 97.75 98 TYR A C 1
ATOM 800 O O . TYR A 1 98 ? -11.950 -4.663 6.775 1.00 97.75 98 TYR A O 1
ATOM 808 N N . VAL A 1 99 ? -12.731 -5.457 4.826 1.00 97.62 99 VAL A N 1
ATOM 809 C CA . VAL A 1 99 ? -11.428 -5.773 4.236 1.00 97.62 99 VAL A CA 1
ATOM 810 C C . VAL A 1 99 ? -11.194 -4.818 3.077 1.00 97.62 99 VAL A C 1
ATOM 812 O O . VAL A 1 99 ? -11.972 -4.817 2.126 1.00 97.62 99 VAL A O 1
ATOM 815 N N . ILE A 1 100 ? -10.157 -3.983 3.157 1.00 97.75 100 ILE A N 1
ATOM 816 C CA . ILE A 1 100 ? -9.841 -2.992 2.122 1.00 97.75 100 ILE A CA 1
ATOM 817 C C . ILE A 1 100 ? -8.561 -3.384 1.401 1.00 97.75 100 ILE A C 1
ATOM 819 O O . ILE A 1 100 ? -7.504 -3.480 2.023 1.00 97.75 100 ILE A O 1
ATOM 823 N N . ASP A 1 101 ? -8.664 -3.505 0.083 1.00 96.94 101 ASP A N 1
ATOM 824 C CA . ASP A 1 101 ? -7.549 -3.687 -0.834 1.00 96.94 101 ASP A CA 1
ATOM 825 C C . ASP A 1 101 ? -7.413 -2.481 -1.775 1.00 96.94 101 ASP A C 1
ATOM 827 O O . ASP A 1 101 ? -8.393 -1.825 -2.144 1.00 96.94 101 ASP A O 1
ATOM 831 N N . ILE A 1 102 ? -6.178 -2.170 -2.161 1.00 96.56 102 ILE A N 1
ATOM 832 C CA . ILE A 1 102 ? -5.827 -1.000 -2.955 1.00 96.56 102 ILE A CA 1
ATOM 833 C C . ILE A 1 102 ? -5.103 -1.457 -4.216 1.00 96.56 102 ILE A C 1
ATOM 835 O O . ILE A 1 102 ? -4.052 -2.092 -4.172 1.00 96.56 102 ILE A O 1
ATOM 839 N N . TYR A 1 103 ? -5.658 -1.097 -5.366 1.00 96.62 103 TYR A N 1
ATOM 840 C CA . TYR A 1 103 ? -4.994 -1.259 -6.647 1.00 96.62 103 TYR A CA 1
ATOM 841 C C . TYR A 1 103 ? -4.044 -0.091 -6.923 1.00 96.62 103 TYR A C 1
ATOM 843 O O . TYR A 1 103 ? -4.392 1.075 -6.714 1.00 96.62 103 TYR A O 1
ATOM 851 N N . ARG A 1 104 ? -2.864 -0.393 -7.467 1.00 95.62 104 ARG A N 1
ATOM 852 C CA . ARG A 1 104 ? -1.912 0.601 -7.957 1.00 95.62 104 ARG A CA 1
ATOM 853 C C . ARG A 1 104 ? -1.488 0.263 -9.380 1.00 95.62 104 ARG A C 1
ATOM 855 O O . ARG A 1 104 ? -1.264 -0.895 -9.702 1.00 95.62 104 ARG A O 1
ATOM 862 N N . SER A 1 105 ? -1.334 1.301 -10.194 1.00 96.06 105 SER A N 1
ATOM 863 C CA . SER A 1 105 ? -0.843 1.220 -11.568 1.00 96.06 105 SER A CA 1
ATOM 864 C C . SER A 1 105 ? 0.495 0.467 -11.643 1.00 96.06 105 SER A C 1
ATOM 866 O O . SER A 1 105 ? 1.376 0.713 -10.807 1.00 96.06 105 SER A O 1
ATOM 868 N N . PRO A 1 106 ? 0.670 -0.432 -12.623 1.00 96.00 106 PRO A N 1
ATOM 869 C CA . PRO A 1 106 ? 1.700 -1.463 -12.572 1.00 96.00 106 PRO A CA 1
ATOM 870 C C . PRO A 1 106 ? 3.125 -0.903 -12.602 1.00 96.00 106 PRO A C 1
ATOM 872 O O . PRO A 1 106 ? 3.964 -1.326 -11.806 1.00 96.00 106 PRO A O 1
ATOM 875 N N . ILE A 1 107 ? 3.422 0.085 -13.452 1.00 97.12 107 ILE A N 1
ATOM 876 C CA . ILE A 1 107 ? 4.784 0.635 -13.560 1.00 97.12 107 ILE A CA 1
ATOM 877 C C . ILE A 1 107 ? 5.165 1.382 -12.277 1.00 97.12 107 ILE A C 1
ATOM 879 O O . ILE A 1 107 ? 6.235 1.160 -11.712 1.00 97.12 107 ILE A O 1
ATOM 883 N N . GLU A 1 108 ? 4.279 2.233 -11.763 1.00 96.06 108 GLU A N 1
ATOM 884 C CA . GLU A 1 108 ? 4.482 2.988 -10.528 1.00 96.06 108 GLU A CA 1
ATOM 885 C C . GLU A 1 108 ? 4.608 2.067 -9.310 1.00 96.06 108 GLU A C 1
ATOM 887 O O . GLU A 1 108 ? 5.368 2.367 -8.378 1.00 96.06 108 GLU A O 1
ATOM 892 N N . HIS A 1 109 ? 3.868 0.956 -9.305 1.00 95.50 109 HIS A N 1
ATOM 893 C CA . HIS A 1 109 ? 3.955 -0.072 -8.276 1.00 95.50 109 HIS A CA 1
ATOM 894 C C . HIS A 1 109 ? 5.310 -0.775 -8.322 1.00 95.50 109 HIS A C 1
ATOM 896 O O . HIS A 1 109 ? 6.007 -0.772 -7.308 1.00 95.50 109 HIS A O 1
ATOM 902 N N . LYS A 1 110 ? 5.744 -1.252 -9.497 1.00 96.75 110 LYS A N 1
ATOM 903 C CA . LYS A 1 110 ? 7.072 -1.855 -9.711 1.00 96.75 110 LYS A CA 1
ATOM 904 C C . LYS A 1 110 ? 8.198 -0.914 -9.289 1.00 96.75 110 LYS A C 1
ATOM 906 O O . LYS A 1 110 ? 9.065 -1.302 -8.510 1.00 96.75 110 LYS A O 1
ATOM 911 N N . ILE A 1 111 ? 8.153 0.348 -9.721 1.00 96.69 111 ILE A N 1
ATOM 912 C CA . ILE A 1 111 ? 9.118 1.376 -9.304 1.00 96.69 111 ILE A CA 1
ATOM 913 C C . ILE A 1 111 ? 9.139 1.498 -7.774 1.00 96.69 111 ILE A C 1
ATOM 915 O O . ILE A 1 111 ? 10.202 1.546 -7.161 1.00 96.69 111 ILE A O 1
ATOM 919 N N . SER A 1 112 ? 7.972 1.532 -7.132 1.00 94.00 112 SER A N 1
ATOM 920 C CA . SER A 1 112 ? 7.900 1.696 -5.678 1.00 94.00 112 SER A CA 1
ATOM 921 C C . SER A 1 112 ? 8.354 0.467 -4.899 1.00 94.00 112 SER A C 1
ATOM 923 O O . SER A 1 112 ? 8.886 0.639 -3.807 1.00 94.00 112 SER A O 1
ATOM 925 N N . LEU A 1 113 ? 8.154 -0.740 -5.432 1.00 93.25 113 LEU A N 1
ATOM 926 C CA . LEU A 1 113 ? 8.693 -1.980 -4.869 1.00 93.25 113 LEU A CA 1
ATOM 927 C C . LEU A 1 113 ? 10.218 -1.989 -4.944 1.00 93.25 113 LEU A C 1
ATOM 929 O O . LEU A 1 113 ? 10.875 -2.247 -3.940 1.00 93.25 113 LEU A O 1
ATOM 933 N N . PHE A 1 114 ? 10.773 -1.623 -6.101 1.00 95.81 114 PHE A N 1
ATOM 934 C CA . PHE A 1 114 ? 12.217 -1.520 -6.285 1.00 95.81 114 PHE A CA 1
ATOM 935 C C . PHE A 1 114 ? 12.848 -0.506 -5.326 1.00 95.81 114 PHE A C 1
ATOM 937 O O . PHE A 1 114 ? 13.825 -0.804 -4.649 1.00 95.81 114 PHE A O 1
ATOM 944 N N . PHE A 1 115 ? 12.265 0.689 -5.212 1.00 94.56 115 PHE A N 1
ATOM 945 C CA . PHE A 1 115 ? 12.791 1.723 -4.321 1.00 94.56 115 PHE A CA 1
ATOM 946 C C . PHE A 1 115 ? 12.552 1.457 -2.832 1.00 94.56 115 PHE A C 1
ATOM 948 O O . PHE A 1 115 ? 13.156 2.139 -2.010 1.00 94.56 115 PHE A O 1
ATOM 955 N N . GLU A 1 116 ? 11.707 0.491 -2.464 1.00 89.62 116 GLU A N 1
ATOM 956 C CA . GLU A 1 116 ? 11.532 0.134 -1.055 1.00 89.62 116 GLU A CA 1
ATOM 957 C C . GLU A 1 116 ? 12.756 -0.573 -0.481 1.00 89.62 116 GLU A C 1
ATOM 959 O O . GLU A 1 116 ? 13.117 -0.304 0.657 1.00 89.62 116 GLU A O 1
ATOM 964 N N . ASN A 1 117 ? 13.406 -1.425 -1.278 1.00 88.62 117 ASN A N 1
ATOM 965 C CA . ASN A 1 117 ? 14.552 -2.226 -0.844 1.00 88.62 117 ASN A CA 1
ATOM 966 C C . ASN A 1 117 ? 15.810 -1.918 -1.674 1.00 88.62 117 ASN A C 1
ATOM 968 O O . ASN A 1 117 ? 16.654 -2.788 -1.909 1.00 88.62 117 ASN A O 1
ATOM 972 N N . ILE A 1 118 ? 15.918 -0.695 -2.204 1.00 93.44 118 ILE A N 1
ATOM 973 C CA . ILE A 1 118 ? 16.999 -0.326 -3.127 1.00 93.44 118 ILE A CA 1
ATOM 974 C C . ILE A 1 118 ? 18.371 -0.385 -2.450 1.00 93.44 118 ILE A C 1
ATOM 976 O O . ILE A 1 118 ? 19.315 -0.936 -3.011 1.00 93.44 118 ILE A O 1
ATOM 980 N N . ASP A 1 119 ? 18.455 0.121 -1.229 1.00 90.19 119 ASP A N 1
ATOM 981 C CA . ASP A 1 119 ? 19.629 0.103 -0.368 1.00 90.19 119 ASP A CA 1
ATOM 982 C C . ASP A 1 119 ? 19.854 -1.291 0.223 1.00 90.19 119 ASP A C 1
ATOM 984 O O . ASP A 1 119 ? 20.940 -1.840 0.076 1.00 90.19 119 ASP A O 1
ATOM 988 N N . THR A 1 120 ? 18.828 -1.905 0.812 1.00 88.31 120 THR A N 1
ATOM 989 C CA . THR A 1 120 ? 18.941 -3.130 1.631 1.00 88.31 120 THR A CA 1
ATOM 990 C C . THR A 1 120 ? 18.857 -4.455 0.881 1.00 88.31 120 THR A C 1
ATOM 992 O O . THR A 1 120 ? 19.032 -5.504 1.492 1.00 88.31 120 THR A O 1
ATOM 995 N N . HIS A 1 121 ? 18.524 -4.456 -0.406 1.00 91.50 121 HIS A N 1
ATOM 996 C CA . HIS A 1 121 ? 18.414 -5.693 -1.182 1.00 91.50 121 HIS A CA 1
ATOM 997 C C . HIS A 1 121 ? 19.004 -5.534 -2.575 1.00 91.50 121 HIS A C 1
ATOM 999 O O . HIS A 1 121 ? 19.791 -6.369 -3.019 1.00 91.50 121 HIS A O 1
ATOM 1005 N N . HIS A 1 122 ? 18.653 -4.461 -3.287 1.00 94.38 122 HIS A N 1
ATOM 1006 C CA . HIS A 1 122 ? 19.044 -4.363 -4.689 1.00 94.38 122 HIS A CA 1
ATOM 1007 C C . HIS A 1 122 ? 20.510 -3.984 -4.897 1.00 94.38 122 HIS A C 1
ATOM 1009 O O . HIS A 1 122 ? 21.114 -4.433 -5.878 1.00 94.38 122 HIS A O 1
ATOM 1015 N N . PHE A 1 123 ? 21.069 -3.186 -3.985 1.00 94.38 123 PHE A N 1
ATOM 1016 C CA . PHE A 1 123 ? 22.463 -2.744 -4.025 1.00 94.38 123 PHE A CA 1
ATOM 1017 C C . PHE A 1 123 ? 23.259 -3.042 -2.754 1.00 94.38 123 PHE A C 1
ATOM 1019 O O . PHE A 1 123 ? 24.478 -2.882 -2.793 1.00 94.38 123 PHE A O 1
ATOM 1026 N N . ASN A 1 124 ? 22.608 -3.469 -1.666 1.00 91.81 124 ASN A N 1
ATOM 1027 C CA . ASN A 1 124 ? 23.244 -3.742 -0.372 1.00 91.81 124 ASN A CA 1
ATOM 1028 C C . ASN A 1 124 ? 24.236 -2.643 0.035 1.00 91.81 124 ASN A C 1
ATOM 1030 O O . ASN A 1 124 ? 25.387 -2.905 0.371 1.00 91.81 124 ASN A O 1
ATOM 1034 N N . SER A 1 125 ? 23.796 -1.391 -0.078 1.00 91.88 125 SER A N 1
ATOM 1035 C CA . SER A 1 125 ? 24.620 -0.203 0.124 1.00 91.88 125 SER A CA 1
ATOM 1036 C C . SER A 1 125 ? 23.837 0.846 0.909 1.00 91.88 125 SER A C 1
ATOM 1038 O O . SER A 1 125 ? 22.702 1.130 0.520 1.00 91.88 125 SER A O 1
ATOM 1040 N N . PRO A 1 126 ? 24.433 1.469 1.943 1.00 90.62 126 PRO A N 1
ATOM 1041 C CA . PRO A 1 126 ? 23.808 2.560 2.683 1.00 90.62 126 PRO A CA 1
ATOM 1042 C C . PRO A 1 126 ? 23.302 3.690 1.768 1.00 90.62 126 PRO A C 1
ATOM 1044 O O . PRO A 1 126 ? 23.950 3.981 0.750 1.00 90.62 126 PRO A O 1
ATOM 1047 N N . PRO A 1 127 ? 22.187 4.364 2.116 1.00 90.69 127 PRO A N 1
ATOM 1048 C CA . PRO A 1 127 ? 21.612 5.439 1.309 1.00 90.69 127 PRO A CA 1
ATOM 1049 C C . PRO A 1 127 ? 22.607 6.538 0.916 1.00 90.69 127 PRO A C 1
ATOM 1051 O O . PRO A 1 127 ? 22.539 7.053 -0.199 1.00 90.69 127 PRO A O 1
ATOM 1054 N N . GLU A 1 128 ? 23.546 6.883 1.797 1.00 90.81 128 GLU A N 1
ATOM 1055 C CA . GLU A 1 128 ? 24.568 7.914 1.586 1.00 90.81 128 GLU A CA 1
ATOM 1056 C C . GLU A 1 128 ? 25.493 7.555 0.419 1.00 90.81 128 GLU A C 1
ATOM 1058 O O . GLU A 1 128 ? 25.793 8.399 -0.424 1.00 90.81 128 GLU A O 1
ATOM 1063 N N . ILE A 1 129 ? 25.895 6.284 0.337 1.00 91.69 129 ILE A N 1
ATOM 1064 C CA . ILE A 1 129 ? 26.738 5.766 -0.743 1.00 91.69 129 ILE A CA 1
ATOM 1065 C C . ILE A 1 129 ? 25.910 5.618 -2.017 1.00 91.69 129 ILE A C 1
ATOM 1067 O O . ILE A 1 129 ? 26.347 6.011 -3.099 1.00 91.69 129 ILE A O 1
ATOM 1071 N N . LEU A 1 130 ? 24.693 5.086 -1.899 1.00 92.19 130 LEU A N 1
ATOM 1072 C CA . LEU A 1 130 ? 23.824 4.804 -3.036 1.00 92.19 130 LEU A CA 1
ATOM 1073 C C . LEU A 1 130 ? 23.492 6.066 -3.852 1.00 92.19 130 LEU A C 1
ATOM 1075 O O . LEU A 1 130 ? 23.394 6.001 -5.076 1.00 92.19 130 LEU A O 1
ATOM 1079 N N . LYS A 1 131 ? 23.382 7.231 -3.201 1.00 90.69 131 LYS A N 1
ATOM 1080 C CA . LYS A 1 131 ? 23.191 8.532 -3.870 1.00 90.69 131 LYS A CA 1
ATOM 1081 C C . LYS A 1 131 ? 24.299 8.893 -4.860 1.00 90.69 131 LYS A C 1
ATOM 1083 O O . LYS A 1 131 ? 24.052 9.682 -5.767 1.00 90.69 131 LYS A O 1
ATOM 1088 N N . THR A 1 132 ? 25.498 8.339 -4.689 1.00 92.81 132 THR A N 1
ATOM 1089 C CA . THR A 1 132 ? 26.653 8.616 -5.558 1.00 92.81 132 THR A CA 1
ATOM 1090 C C . THR A 1 132 ? 26.670 7.748 -6.821 1.00 92.81 132 THR A C 1
ATOM 1092 O O . THR A 1 132 ? 27.489 7.969 -7.711 1.00 92.81 132 THR A O 1
ATOM 1095 N N . TYR A 1 133 ? 25.784 6.750 -6.921 1.00 94.56 133 TYR A N 1
ATOM 1096 C CA . TYR A 1 133 ? 25.770 5.816 -8.044 1.00 94.56 133 TYR A CA 1
ATOM 1097 C C . TYR A 1 133 ? 25.298 6.496 -9.331 1.00 94.56 133 TYR A C 1
ATOM 1099 O O . TYR A 1 133 ? 24.341 7.272 -9.329 1.00 94.56 133 TYR A O 1
ATOM 1107 N N . ASP A 1 134 ? 25.913 6.123 -10.459 1.00 96.62 134 ASP A N 1
ATOM 1108 C CA . ASP A 1 134 ? 25.415 6.508 -11.780 1.00 96.62 134 ASP A CA 1
ATOM 1109 C C . ASP A 1 134 ? 23.972 6.012 -11.953 1.00 96.62 134 ASP A C 1
ATOM 1111 O O . ASP A 1 134 ? 23.664 4.824 -11.788 1.00 96.62 134 ASP A O 1
ATOM 1115 N N . ILE A 1 135 ? 23.084 6.928 -12.336 1.00 97.56 135 ILE A N 1
ATOM 1116 C CA . ILE A 1 135 ? 21.673 6.642 -12.560 1.00 97.56 135 ILE A CA 1
ATOM 1117 C C . ILE A 1 135 ? 21.461 5.542 -13.605 1.00 97.56 135 ILE A C 1
ATOM 1119 O O . ILE A 1 135 ? 20.518 4.760 -13.484 1.00 97.56 135 ILE A O 1
ATOM 1123 N N . LYS A 1 136 ? 22.368 5.408 -14.584 1.00 97.50 136 LYS A N 1
ATOM 1124 C CA . LYS A 1 136 ? 22.325 4.329 -15.580 1.00 97.50 136 LYS A CA 1
ATOM 1125 C C . LYS A 1 136 ? 22.437 2.950 -14.934 1.00 97.50 136 LYS A C 1
ATOM 1127 O O . LYS A 1 136 ? 21.737 2.030 -15.349 1.00 97.50 136 LYS A O 1
ATOM 1132 N N . LYS A 1 137 ? 23.253 2.803 -13.883 1.00 97.44 137 LYS A N 1
ATOM 1133 C CA . LYS A 1 137 ? 23.397 1.548 -13.125 1.00 97.44 137 LYS A CA 1
ATOM 1134 C C . LYS A 1 137 ? 22.095 1.183 -12.409 1.00 97.44 137 LYS A C 1
ATOM 1136 O O . LYS A 1 137 ? 21.686 0.022 -12.430 1.00 97.44 137 LYS A O 1
ATOM 1141 N N . ILE A 1 138 ? 21.428 2.175 -11.818 1.00 98.12 138 ILE A N 1
ATOM 1142 C CA . ILE A 1 138 ? 20.136 2.003 -11.139 1.00 98.12 138 ILE A CA 1
ATOM 1143 C C . ILE A 1 138 ? 19.043 1.601 -12.135 1.00 98.12 138 ILE A C 1
ATOM 1145 O O . ILE A 1 138 ? 18.331 0.625 -11.907 1.00 98.12 138 ILE A O 1
ATOM 1149 N N . ILE A 1 139 ? 18.959 2.304 -13.269 1.00 98.44 139 ILE A N 1
ATOM 1150 C CA . ILE A 1 139 ? 18.010 2.014 -14.352 1.00 98.44 139 ILE A CA 1
ATOM 1151 C C . ILE A 1 139 ? 18.242 0.618 -14.931 1.00 98.44 139 ILE A C 1
ATOM 1153 O O . ILE A 1 139 ? 17.290 -0.142 -15.091 1.00 98.44 139 ILE A O 1
ATOM 1157 N N . ASN A 1 140 ? 19.498 0.247 -15.190 1.00 98.12 140 ASN A N 1
ATOM 1158 C CA . ASN A 1 140 ? 19.832 -1.081 -15.693 1.00 98.12 140 ASN A CA 1
ATOM 1159 C C . ASN A 1 140 ? 19.377 -2.181 -14.725 1.00 98.12 140 ASN A C 1
ATOM 1161 O O . ASN A 1 140 ? 18.757 -3.152 -15.153 1.00 98.12 140 ASN A O 1
ATOM 1165 N N . ARG A 1 141 ? 19.615 -2.011 -13.414 1.00 97.94 141 ARG A N 1
ATOM 1166 C CA . ARG A 1 141 ? 19.142 -2.968 -12.402 1.00 97.94 141 ARG A CA 1
ATOM 1167 C C . ARG A 1 141 ? 17.621 -3.085 -12.408 1.00 97.94 141 ARG A C 1
ATOM 1169 O O . ARG A 1 141 ? 17.121 -4.203 -12.435 1.00 97.94 141 ARG A O 1
ATOM 1176 N N . PHE A 1 142 ? 16.910 -1.956 -12.396 1.00 98.25 142 PHE A N 1
ATOM 1177 C CA . PHE A 1 142 ? 15.448 -1.940 -12.416 1.00 98.25 142 PHE A CA 1
ATOM 1178 C C . PHE A 1 142 ? 14.894 -2.683 -13.634 1.00 98.25 142 PHE A C 1
ATOM 1180 O O . PHE A 1 142 ? 14.060 -3.569 -13.489 1.00 98.25 142 PHE A O 1
ATOM 1187 N N . ASN A 1 143 ? 15.420 -2.381 -14.820 1.00 98.38 143 ASN A N 1
ATOM 1188 C CA . ASN A 1 143 ? 15.004 -3.021 -16.062 1.00 98.38 143 ASN A CA 1
ATOM 1189 C C . ASN A 1 143 ? 15.268 -4.533 -16.066 1.00 98.38 143 ASN A C 1
ATOM 1191 O O . ASN A 1 143 ? 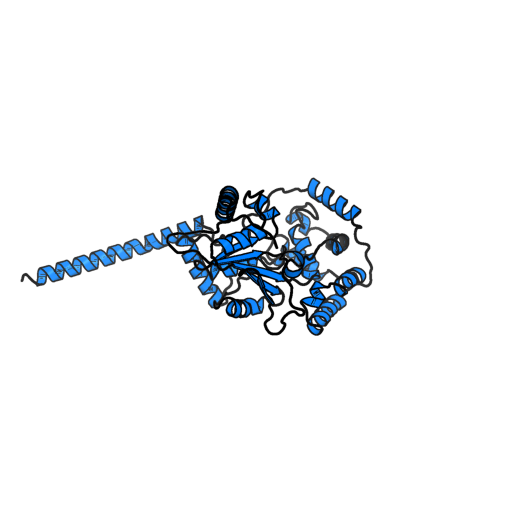14.422 -5.298 -16.523 1.00 98.38 143 ASN A O 1
ATOM 1195 N N . LYS A 1 144 ? 16.413 -4.973 -15.525 1.00 98.31 144 LYS A N 1
ATOM 1196 C CA . LYS A 1 144 ? 16.763 -6.398 -15.436 1.00 98.31 144 LYS A CA 1
ATOM 1197 C C . LYS A 1 144 ? 15.787 -7.196 -14.571 1.00 98.31 144 LYS A C 1
ATOM 1199 O O . LYS A 1 144 ? 15.520 -8.349 -14.881 1.00 98.31 144 LYS A O 1
ATOM 1204 N N . ILE A 1 145 ? 15.227 -6.592 -13.525 1.00 97.88 145 ILE A N 1
ATOM 1205 C CA . ILE A 1 145 ? 14.291 -7.274 -12.616 1.00 97.88 145 ILE A CA 1
ATOM 1206 C C . ILE A 1 145 ? 12.817 -6.955 -12.897 1.00 97.88 145 ILE A C 1
ATOM 1208 O O . ILE A 1 145 ? 11.943 -7.518 -12.247 1.00 97.88 145 ILE A O 1
ATOM 1212 N N . PHE A 1 146 ? 12.520 -6.045 -13.828 1.00 97.50 146 PHE A N 1
ATOM 1213 C CA . PHE A 1 146 ? 11.182 -5.483 -14.032 1.00 97.50 146 PHE A CA 1
ATOM 1214 C C . PHE A 1 146 ? 10.060 -6.531 -14.169 1.00 97.50 146 PHE A C 1
ATOM 1216 O O . PHE A 1 146 ? 9.024 -6.359 -13.512 1.00 97.50 146 PHE A O 1
ATOM 1223 N N . PRO A 1 147 ? 10.221 -7.622 -14.951 1.00 95.69 147 PRO A N 1
ATOM 1224 C CA . PRO A 1 147 ? 9.179 -8.645 -15.066 1.00 95.69 147 PRO A CA 1
ATOM 1225 C C . PRO A 1 147 ? 8.886 -9.353 -13.736 1.00 95.69 147 PRO A C 1
ATOM 1227 O O . PRO A 1 147 ? 7.737 -9.676 -13.460 1.00 95.69 147 PRO A O 1
ATOM 1230 N N . HIS A 1 148 ? 9.896 -9.495 -12.875 1.00 95.69 148 HIS A N 1
ATOM 1231 C CA . HIS A 1 148 ? 9.824 -10.219 -11.598 1.00 95.69 148 HIS A CA 1
ATOM 1232 C C . HIS A 1 148 ? 9.267 -9.389 -10.439 1.00 95.69 148 HIS A C 1
ATOM 1234 O O . HIS A 1 148 ? 8.968 -9.915 -9.369 1.00 95.69 148 HIS A O 1
ATOM 1240 N N . LEU A 1 149 ? 9.103 -8.078 -10.628 1.00 93.44 149 LEU A N 1
ATOM 1241 C CA . LEU A 1 149 ? 8.448 -7.203 -9.656 1.00 93.44 149 LEU A CA 1
ATOM 1242 C C . LEU A 1 149 ? 6.925 -7.401 -9.731 1.00 93.44 149 LEU A C 1
ATOM 1244 O O . LEU A 1 149 ? 6.232 -6.663 -10.427 1.00 93.44 149 LEU A O 1
ATOM 1248 N N . ILE A 1 150 ? 6.407 -8.437 -9.075 1.00 80.12 150 ILE A N 1
ATOM 1249 C CA . ILE A 1 150 ? 4.994 -8.836 -9.166 1.00 80.12 150 ILE A CA 1
ATOM 1250 C C . ILE A 1 150 ? 4.063 -7.750 -8.603 1.00 80.12 150 ILE A C 1
ATOM 1252 O O . ILE A 1 150 ? 4.255 -7.250 -7.494 1.00 80.12 150 ILE A O 1
ATOM 1256 N N . THR A 1 151 ? 3.008 -7.438 -9.355 1.00 80.19 151 THR A N 1
ATOM 1257 C CA . THR A 1 151 ? 1.893 -6.565 -8.967 1.00 80.19 151 THR A CA 1
ATOM 1258 C C . THR A 1 151 ? 0.673 -7.440 -8.680 1.00 80.19 151 THR A C 1
ATOM 1260 O O . THR A 1 151 ? -0.147 -7.697 -9.555 1.00 80.19 151 THR A O 1
ATOM 1263 N N . SER A 1 152 ? 0.597 -8.003 -7.473 1.00 77.62 152 SER A N 1
ATOM 1264 C CA . SER A 1 152 ? -0.455 -8.966 -7.116 1.00 77.62 152 SER A CA 1
ATOM 1265 C C . SER A 1 152 ? -1.822 -8.298 -6.964 1.00 77.62 152 SER A C 1
ATOM 1267 O O . SER A 1 152 ? -1.910 -7.215 -6.390 1.00 77.62 152 SER A O 1
ATOM 1269 N N . ASP A 1 153 ? -2.893 -8.981 -7.366 1.00 86.12 153 ASP A N 1
ATOM 1270 C CA . ASP A 1 153 ? -4.267 -8.514 -7.176 1.00 86.12 153 ASP A CA 1
ATOM 1271 C C . ASP A 1 153 ? -5.035 -9.369 -6.157 1.00 86.12 153 ASP A C 1
ATOM 1273 O O . ASP A 1 153 ? -5.761 -10.292 -6.523 1.00 86.12 153 ASP A O 1
ATOM 1277 N N . TYR A 1 154 ? -4.880 -9.055 -4.867 1.00 88.38 154 TYR A N 1
ATOM 1278 C CA . TYR A 1 154 ? -5.460 -9.858 -3.781 1.00 88.38 154 TYR A CA 1
ATOM 1279 C C . TYR A 1 154 ? -6.977 -9.991 -3.875 1.00 88.38 154 TYR A C 1
ATOM 1281 O O . TYR A 1 154 ? -7.519 -11.053 -3.574 1.00 88.38 154 TYR A O 1
ATOM 1289 N N . TYR A 1 155 ? -7.659 -8.950 -4.349 1.00 87.94 155 TYR A N 1
ATOM 1290 C CA . TYR A 1 155 ? -9.101 -8.980 -4.545 1.00 87.94 155 TYR A CA 1
ATOM 1291 C C . TYR A 1 155 ? -9.565 -10.136 -5.438 1.00 87.94 155 TYR A C 1
ATOM 1293 O O . TYR A 1 155 ? -10.553 -10.791 -5.119 1.00 87.94 155 TYR A O 1
ATOM 1301 N N . ARG A 1 156 ? -8.835 -10.410 -6.528 1.00 86.88 156 ARG A N 1
ATOM 1302 C CA . ARG A 1 156 ? -9.157 -11.487 -7.476 1.00 86.88 156 ARG A CA 1
ATOM 1303 C C . ARG A 1 156 ? -8.516 -12.825 -7.105 1.00 86.88 156 ARG A C 1
ATOM 1305 O O . ARG A 1 156 ? -9.043 -13.856 -7.504 1.00 86.88 156 ARG A O 1
ATOM 1312 N N . THR A 1 157 ? -7.395 -12.831 -6.377 1.00 86.94 157 THR A N 1
ATOM 1313 C CA . THR A 1 157 ? -6.584 -14.052 -6.190 1.00 86.94 157 THR A CA 1
ATOM 1314 C C . THR A 1 157 ? -6.503 -14.582 -4.760 1.00 86.94 157 THR A C 1
ATOM 1316 O O . THR A 1 157 ? -6.139 -15.740 -4.582 1.00 86.94 157 THR A O 1
ATOM 1319 N N . VAL A 1 158 ? -6.827 -13.777 -3.744 1.00 87.19 158 VAL A N 1
ATOM 1320 C CA . VAL A 1 158 ? -6.634 -14.132 -2.323 1.00 87.19 158 VAL A CA 1
ATOM 1321 C C . VAL A 1 158 ? -7.954 -14.244 -1.566 1.00 87.19 158 VAL A C 1
ATOM 1323 O O . VAL A 1 158 ? -8.105 -15.133 -0.738 1.00 87.19 158 VAL A O 1
ATOM 1326 N N . TYR A 1 159 ? -8.928 -13.366 -1.821 1.00 87.50 159 TYR A N 1
ATOM 1327 C CA . TYR A 1 159 ? -10.140 -13.300 -0.980 1.00 87.50 159 TYR A CA 1
ATOM 1328 C C . TYR A 1 159 ? -11.197 -14.357 -1.296 1.00 87.50 159 TYR A C 1
ATOM 1330 O O . TYR A 1 159 ? -12.182 -14.472 -0.562 1.00 87.50 159 TYR A O 1
ATOM 1338 N N . GLU A 1 160 ? -10.999 -15.131 -2.366 1.00 87.00 160 GLU A N 1
ATOM 1339 C CA . GLU A 1 160 ? -11.951 -16.143 -2.840 1.00 87.00 160 GLU A CA 1
ATOM 1340 C C . GLU A 1 160 ? -13.371 -15.570 -3.024 1.00 87.00 160 GLU A C 1
ATOM 1342 O O . GLU A 1 160 ? -14.371 -16.228 -2.724 1.00 87.00 160 GLU A O 1
ATOM 1347 N N . ILE A 1 161 ? -13.472 -14.308 -3.437 1.00 89.19 161 ILE A N 1
ATOM 1348 C CA . ILE A 1 161 ? -14.731 -13.634 -3.762 1.00 89.19 161 ILE A CA 1
ATOM 1349 C C . ILE A 1 161 ? -14.872 -13.557 -5.276 1.00 89.19 161 ILE A C 1
ATOM 1351 O O . ILE A 1 161 ? -13.877 -13.408 -5.983 1.00 89.19 161 ILE A O 1
ATOM 1355 N N . GLU A 1 162 ? -16.103 -13.622 -5.768 1.00 88.75 162 GLU A N 1
ATOM 1356 C CA . GLU A 1 162 ? -16.377 -13.348 -7.175 1.00 88.75 162 GLU A CA 1
ATOM 1357 C C . GLU A 1 162 ? -16.284 -11.833 -7.405 1.00 88.75 162 GLU A C 1
ATOM 1359 O O . GLU A 1 162 ? -17.062 -11.073 -6.813 1.00 88.75 162 GLU A O 1
ATOM 1364 N N . PRO A 1 163 ? -15.310 -11.353 -8.200 1.00 87.50 163 PRO A N 1
ATOM 1365 C CA . PRO A 1 163 ? -15.270 -9.950 -8.566 1.00 87.50 163 PRO A CA 1
ATOM 1366 C C . PRO A 1 163 ? -16.448 -9.637 -9.504 1.00 87.50 163 PRO A C 1
ATOM 1368 O O . PRO A 1 163 ? -16.858 -10.504 -10.278 1.00 87.50 163 PRO A O 1
ATOM 1371 N N . PRO A 1 164 ? -16.992 -8.408 -9.483 1.00 91.25 164 PRO A N 1
ATOM 1372 C CA . PRO A 1 164 ? -17.935 -7.996 -10.517 1.00 91.25 164 PRO A CA 1
ATOM 1373 C C . PRO A 1 164 ? -17.269 -8.049 -11.899 1.00 91.25 164 PRO A C 1
ATOM 1375 O O . PRO A 1 164 ? -16.049 -8.033 -12.015 1.00 91.25 164 PRO A O 1
ATOM 1378 N N . GLU A 1 165 ? -18.061 -8.061 -12.969 1.00 90.88 165 GLU A N 1
ATOM 1379 C CA . GLU A 1 165 ? -17.507 -8.103 -14.331 1.00 90.88 165 GLU A CA 1
ATOM 1380 C C . GLU A 1 165 ? -16.682 -6.856 -14.677 1.00 90.88 165 GLU A C 1
ATOM 1382 O O . GLU A 1 165 ? -15.724 -6.927 -15.444 1.00 90.88 165 GLU A O 1
ATOM 1387 N N . VAL A 1 166 ? -17.050 -5.702 -14.108 1.00 93.00 166 VAL A N 1
ATOM 1388 C CA . VAL A 1 166 ? -16.440 -4.408 -14.419 1.00 93.00 166 VAL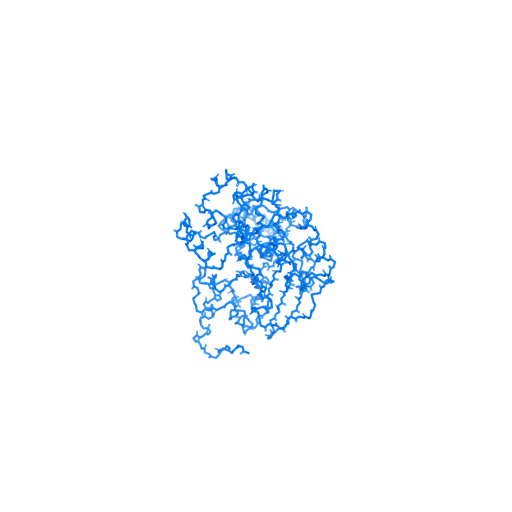 A CA 1
ATOM 1389 C C . VAL A 1 166 ? -16.225 -3.601 -13.142 1.00 93.00 166 VAL A C 1
ATOM 1391 O O . VAL A 1 166 ? -17.079 -3.559 -12.251 1.00 93.00 166 VAL A O 1
ATOM 1394 N N . PHE A 1 167 ? -15.094 -2.899 -13.067 1.00 96.44 167 PHE A N 1
ATOM 1395 C CA . PHE A 1 167 ? -14.853 -1.912 -12.020 1.00 96.44 167 PHE A CA 1
ATOM 1396 C C . PHE A 1 167 ? -15.851 -0.746 -12.117 1.00 96.44 167 PHE A C 1
ATOM 1398 O O . PHE A 1 167 ? -16.101 -0.193 -13.186 1.00 96.44 167 PHE A O 1
ATOM 1405 N N . ASN A 1 168 ? -16.411 -0.314 -10.986 1.00 96.00 168 ASN A N 1
ATOM 1406 C CA . ASN A 1 168 ? -17.352 0.802 -10.977 1.00 96.00 168 ASN A CA 1
ATOM 1407 C C . ASN A 1 168 ? -16.608 2.142 -11.101 1.00 96.00 168 ASN A C 1
ATOM 1409 O O . ASN A 1 168 ? -16.185 2.722 -10.102 1.00 96.00 168 ASN A O 1
ATOM 1413 N N . PHE A 1 169 ? -16.474 2.649 -12.327 1.00 96.19 169 PHE A N 1
ATOM 1414 C CA . PHE A 1 169 ? -15.779 3.909 -12.622 1.00 96.19 169 PHE A CA 1
ATOM 1415 C C . PHE A 1 169 ? -16.508 5.165 -12.123 1.00 96.19 169 PHE A C 1
ATOM 1417 O O . PHE A 1 169 ? -15.864 6.190 -11.912 1.00 96.19 169 PHE A O 1
ATOM 1424 N N . ASN A 1 170 ? -17.824 5.086 -11.894 1.00 94.94 170 ASN A N 1
ATOM 1425 C CA . ASN A 1 170 ? -18.608 6.211 -11.378 1.00 94.94 170 ASN A CA 1
ATOM 1426 C C . ASN A 1 170 ? -18.347 6.411 -9.884 1.00 94.94 170 ASN A C 1
ATOM 1428 O O . ASN A 1 170 ? -18.007 7.505 -9.444 1.00 94.94 170 ASN A O 1
ATOM 1432 N N . ASN A 1 171 ? -18.472 5.332 -9.111 1.00 95.69 171 ASN A N 1
ATOM 1433 C CA . ASN A 1 171 ? -18.246 5.364 -7.669 1.00 95.69 171 ASN A CA 1
ATOM 1434 C C . ASN A 1 171 ? -16.758 5.268 -7.308 1.00 95.69 171 ASN A C 1
ATOM 1436 O O . ASN A 1 171 ? -16.377 5.698 -6.224 1.00 95.69 171 ASN A O 1
ATOM 1440 N N . LYS A 1 172 ? -15.921 4.737 -8.209 1.00 97.19 172 LYS A N 1
ATOM 1441 C CA . LYS A 1 172 ? -14.465 4.548 -8.062 1.00 97.19 172 LYS A CA 1
ATOM 1442 C C . LYS A 1 172 ? -14.058 3.543 -6.980 1.00 97.19 172 LYS A C 1
ATOM 1444 O O . LYS A 1 172 ? -12.962 3.611 -6.423 1.00 97.19 172 LYS A O 1
ATOM 1449 N N . TYR A 1 173 ? -14.925 2.574 -6.701 1.00 96.88 173 TYR A N 1
ATOM 1450 C CA . TYR A 1 173 ? -14.633 1.446 -5.821 1.00 96.88 173 TYR A CA 1
ATOM 1451 C C . TYR A 1 173 ? -15.505 0.235 -6.147 1.00 96.88 173 TYR A C 1
ATOM 1453 O O . TYR A 1 173 ? -16.597 0.371 -6.696 1.00 96.88 173 TYR A O 1
ATOM 1461 N N . ILE A 1 174 ? -15.043 -0.950 -5.752 1.00 95.94 174 ILE A N 1
ATOM 1462 C CA . ILE A 1 174 ? -15.851 -2.174 -5.732 1.00 95.94 174 ILE A CA 1
ATOM 1463 C C . ILE A 1 174 ? -16.225 -2.498 -4.290 1.00 95.94 174 ILE A C 1
ATOM 1465 O O . ILE A 1 174 ? -15.404 -2.354 -3.380 1.00 95.94 174 ILE A O 1
ATOM 1469 N N . THR A 1 175 ? -17.450 -2.984 -4.102 1.00 93.62 175 THR A N 1
ATOM 1470 C CA . THR A 1 175 ? -17.908 -3.616 -2.867 1.00 93.62 175 THR A CA 1
ATOM 1471 C C . THR A 1 175 ? -18.410 -5.023 -3.172 1.00 93.62 175 THR A C 1
ATOM 1473 O O . THR A 1 175 ? -19.150 -5.231 -4.127 1.00 93.62 175 THR A O 1
ATOM 1476 N N . ALA A 1 176 ? -18.019 -5.996 -2.353 1.00 94.00 176 ALA A N 1
ATOM 1477 C CA . ALA A 1 176 ? -18.587 -7.341 -2.373 1.00 94.00 176 ALA A CA 1
ATOM 1478 C C . ALA A 1 176 ? -18.815 -7.817 -0.943 1.00 94.00 176 ALA A C 1
ATOM 1480 O O . ALA A 1 176 ? -18.050 -7.479 -0.038 1.00 94.00 176 ALA A O 1
ATOM 1481 N N . ARG A 1 177 ? -19.875 -8.593 -0.729 1.00 93.38 177 ARG A N 1
ATOM 1482 C CA . ARG A 1 177 ? -20.196 -9.157 0.580 1.00 93.38 177 ARG A CA 1
ATOM 1483 C C . ARG A 1 177 ? -20.147 -10.674 0.497 1.00 93.38 177 ARG A C 1
ATOM 1485 O O . ARG A 1 177 ? -20.871 -11.257 -0.300 1.00 93.38 177 ARG A O 1
ATOM 1492 N N . LYS A 1 178 ? -19.331 -11.297 1.344 1.00 92.94 178 LYS A N 1
ATOM 1493 C CA . LYS A 1 178 ? -19.219 -12.756 1.475 1.00 92.94 178 LYS A CA 1
ATOM 1494 C C . LYS A 1 178 ? -19.233 -13.106 2.955 1.00 92.94 178 LYS A C 1
ATOM 1496 O O . LYS A 1 178 ? -18.542 -12.457 3.734 1.00 92.94 178 LYS A O 1
ATOM 1501 N N . ASP A 1 179 ? -20.096 -14.041 3.350 1.00 92.44 179 ASP A N 1
ATOM 1502 C CA . ASP A 1 179 ? -20.236 -14.517 4.738 1.00 92.44 179 ASP A CA 1
ATOM 1503 C C . ASP A 1 179 ? -20.402 -13.383 5.772 1.00 92.44 179 ASP A C 1
ATOM 1505 O O . ASP A 1 179 ? -19.926 -13.417 6.905 1.00 92.44 179 ASP A O 1
ATOM 1509 N N . GLY A 1 180 ? -21.084 -12.310 5.361 1.00 92.88 180 GLY A N 1
ATOM 1510 C CA . GLY A 1 180 ? -21.324 -11.136 6.195 1.00 92.88 180 GLY A CA 1
ATOM 1511 C C . GLY A 1 180 ? -20.111 -10.222 6.427 1.00 92.88 180 GLY A C 1
ATOM 1512 O O . GLY A 1 180 ? -20.255 -9.282 7.213 1.00 92.88 180 GLY A O 1
ATOM 1513 N N . ILE A 1 181 ? -18.984 -10.461 5.749 1.00 96.44 181 ILE A N 1
ATOM 1514 C CA . ILE A 1 181 ? -17.794 -9.598 5.668 1.00 96.44 181 ILE A CA 1
ATOM 1515 C C . ILE A 1 181 ? -17.901 -8.708 4.425 1.00 96.44 181 ILE A C 1
ATOM 1517 O O . ILE A 1 181 ? -18.340 -9.159 3.365 1.00 96.44 181 ILE A O 1
ATOM 1521 N N . GLN A 1 182 ? -17.506 -7.442 4.554 1.00 96.56 182 GLN A N 1
ATOM 1522 C CA . GLN A 1 182 ? -17.512 -6.470 3.465 1.00 96.56 182 GLN A CA 1
ATOM 1523 C C . GLN A 1 182 ? -16.106 -6.330 2.870 1.00 96.56 182 GLN A C 1
ATOM 1525 O O . GLN A 1 182 ? -15.213 -5.776 3.503 1.00 96.56 182 GLN A O 1
ATOM 1530 N N . PHE A 1 183 ? -15.917 -6.780 1.634 1.00 96.88 183 PHE A N 1
ATOM 1531 C CA . PHE A 1 183 ? -14.680 -6.604 0.876 1.00 96.88 183 PHE A CA 1
ATOM 1532 C C . PHE A 1 183 ? -14.779 -5.363 -0.006 1.00 96.88 183 PHE A C 1
ATOM 1534 O O . PHE A 1 183 ? -15.807 -5.120 -0.645 1.00 96.88 183 PHE A O 1
ATOM 1541 N N . LEU A 1 184 ? -13.710 -4.575 -0.026 1.00 96.75 184 LEU A N 1
ATOM 1542 C CA . LEU A 1 184 ? -13.622 -3.282 -0.688 1.00 96.75 184 LEU A CA 1
ATOM 1543 C C . LEU A 1 184 ? -12.358 -3.236 -1.546 1.00 96.75 184 LEU A C 1
ATOM 1545 O O . LEU A 1 184 ? -11.279 -3.602 -1.080 1.00 96.75 184 LEU A O 1
ATOM 1549 N N . LYS A 1 185 ? -12.483 -2.741 -2.778 1.00 97.06 185 LYS A N 1
ATOM 1550 C CA . LYS A 1 185 ? -11.345 -2.449 -3.659 1.00 97.06 185 LYS A CA 1
ATOM 1551 C C . LYS A 1 185 ? -11.398 -0.994 -4.088 1.00 97.06 185 LYS A C 1
ATOM 1553 O O . LYS A 1 185 ? -12.396 -0.562 -4.660 1.00 97.06 185 LYS A O 1
ATOM 1558 N N . ILE A 1 186 ? -10.323 -0.256 -3.841 1.00 97.38 186 ILE A N 1
ATOM 1559 C CA . ILE A 1 186 ? -10.151 1.139 -4.276 1.00 97.38 186 ILE A CA 1
ATOM 1560 C C . ILE A 1 186 ? -8.877 1.274 -5.114 1.00 97.38 186 ILE A C 1
ATOM 1562 O O . ILE A 1 186 ? -8.020 0.393 -5.081 1.00 97.38 186 ILE A O 1
ATOM 1566 N N . ARG A 1 187 ? -8.719 2.369 -5.865 1.00 97.06 187 ARG A N 1
ATOM 1567 C CA . ARG A 1 187 ? -7.501 2.630 -6.654 1.00 97.06 187 ARG A CA 1
ATOM 1568 C C . ARG A 1 187 ? -6.689 3.751 -6.014 1.00 97.06 187 ARG A C 1
ATOM 1570 O O . ARG A 1 187 ? -7.246 4.760 -5.583 1.00 97.06 187 ARG A O 1
ATOM 1577 N N . LEU A 1 188 ? -5.364 3.612 -6.002 1.00 95.75 188 LEU A N 1
ATOM 1578 C CA . LEU A 1 188 ? -4.459 4.658 -5.519 1.00 95.75 188 LEU A CA 1
ATOM 1579 C C . LEU A 1 188 ? -4.518 5.918 -6.388 1.00 95.75 188 LEU A C 1
ATOM 1581 O O . LEU A 1 188 ? -4.374 7.016 -5.866 1.00 95.75 188 LEU A O 1
ATOM 1585 N N . LYS A 1 189 ? -4.770 5.788 -7.698 1.00 95.62 189 LYS A N 1
ATOM 1586 C CA . LYS A 1 189 ? -4.915 6.955 -8.587 1.00 95.62 189 LYS A CA 1
ATOM 1587 C C . LYS A 1 189 ? -6.067 7.886 -8.182 1.00 95.62 189 LYS A C 1
ATOM 1589 O O . LYS A 1 189 ? -6.007 9.072 -8.478 1.00 95.62 189 LYS A O 1
ATOM 1594 N N . ASP A 1 190 ? -7.071 7.355 -7.481 1.00 96.88 190 ASP A N 1
ATOM 1595 C CA . ASP A 1 190 ? -8.238 8.101 -7.004 1.00 96.88 190 ASP A CA 1
ATOM 1596 C C . ASP A 1 190 ? -8.049 8.582 -5.552 1.00 96.88 190 ASP A C 1
ATOM 1598 O O . ASP A 1 190 ? -9.019 8.914 -4.872 1.00 96.88 190 ASP A O 1
ATOM 1602 N N . SER A 1 191 ? -6.812 8.618 -5.033 1.00 94.25 191 SER A N 1
ATOM 1603 C CA . SER A 1 191 ? -6.546 8.951 -3.625 1.00 94.25 191 SER A CA 1
ATOM 1604 C C . SER A 1 191 ? -7.030 10.336 -3.204 1.00 94.25 191 SER A C 1
ATOM 1606 O O . SER A 1 191 ? -7.342 10.555 -2.035 1.00 94.25 191 SER A O 1
ATOM 1608 N N . ILE A 1 192 ? -7.123 11.266 -4.154 1.00 92.44 192 ILE A N 1
ATOM 1609 C CA . ILE A 1 192 ? -7.670 12.614 -3.943 1.00 92.44 192 ILE A CA 1
ATOM 1610 C C . ILE A 1 192 ? -9.165 12.547 -3.580 1.00 92.44 192 ILE A C 1
ATOM 1612 O O . ILE A 1 192 ? -9.663 13.376 -2.822 1.00 92.44 192 ILE A O 1
ATOM 1616 N N . GLU A 1 193 ? -9.875 11.525 -4.058 1.00 95.31 193 GLU A N 1
ATOM 1617 C CA . GLU A 1 193 ? -11.309 11.317 -3.838 1.00 95.31 193 GLU A CA 1
ATOM 1618 C C . GLU A 1 193 ? -11.604 10.317 -2.716 1.00 95.31 193 GLU A C 1
ATOM 1620 O O . GLU A 1 193 ? -12.770 10.095 -2.380 1.00 95.31 193 GLU A O 1
ATOM 1625 N N . TRP A 1 194 ? -10.575 9.746 -2.076 1.00 95.56 194 TRP A N 1
ATOM 1626 C CA . TRP A 1 194 ? -10.759 8.771 -0.999 1.00 95.56 194 TRP A CA 1
ATOM 1627 C C . TRP A 1 194 ? -11.608 9.312 0.152 1.00 95.56 194 TRP A C 1
ATOM 1629 O O . TRP A 1 194 ? -12.394 8.554 0.709 1.00 95.56 194 TRP A O 1
ATOM 1639 N N . LYS A 1 195 ? -11.540 10.613 0.477 1.00 94.88 195 LYS A N 1
ATOM 1640 C CA . LYS A 1 195 ? -12.433 11.206 1.489 1.00 94.88 195 LYS A CA 1
ATOM 1641 C C . LYS A 1 195 ? -13.908 10.950 1.150 1.00 94.88 195 LYS A C 1
ATOM 1643 O O . LYS A 1 195 ? -14.676 10.535 2.017 1.00 94.88 195 LYS A O 1
ATOM 1648 N N . THR A 1 196 ? -14.299 11.194 -0.100 1.00 95.88 196 THR A N 1
ATOM 1649 C CA . THR A 1 196 ? -15.677 11.022 -0.581 1.00 95.88 196 THR A CA 1
ATOM 1650 C C . THR A 1 196 ? -16.040 9.545 -0.696 1.00 95.88 196 THR A C 1
ATOM 1652 O O . THR A 1 196 ? -17.080 9.135 -0.187 1.00 95.88 196 THR A O 1
ATOM 1655 N N . ILE A 1 197 ? -15.158 8.734 -1.289 1.00 96.38 197 ILE A N 1
ATOM 1656 C CA . ILE A 1 197 ? -15.343 7.282 -1.425 1.00 96.38 197 ILE A CA 1
ATOM 1657 C C . ILE A 1 197 ? -15.589 6.637 -0.055 1.00 96.38 197 ILE A C 1
ATOM 1659 O O . ILE A 1 197 ? -16.583 5.941 0.148 1.00 96.38 197 ILE A O 1
ATOM 1663 N N . LEU A 1 198 ? -14.717 6.910 0.917 1.00 96.31 198 LEU 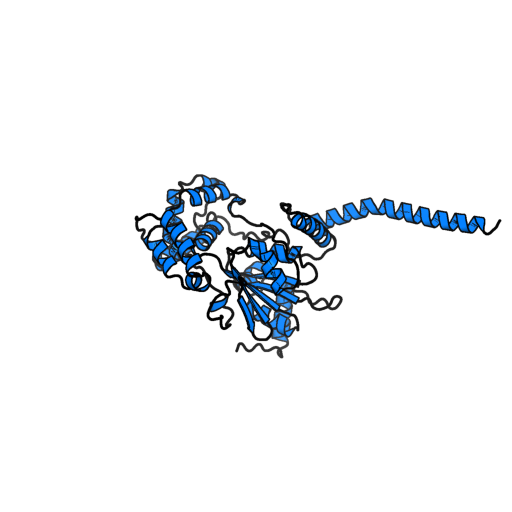A N 1
ATOM 1664 C CA . LEU A 1 198 ? -14.812 6.327 2.251 1.00 96.31 198 LEU A CA 1
ATOM 1665 C C . LEU A 1 198 ? -16.026 6.855 3.022 1.00 96.31 198 LEU A C 1
ATOM 1667 O O . LEU A 1 198 ? -16.654 6.089 3.749 1.00 96.31 198 LEU A O 1
ATOM 1671 N N . LYS A 1 199 ? -16.417 8.121 2.828 1.00 95.81 199 LYS A N 1
ATOM 1672 C CA . LYS A 1 199 ? -17.665 8.652 3.396 1.00 95.81 199 LYS A CA 1
ATOM 1673 C C . LYS A 1 199 ? -18.884 7.890 2.883 1.00 95.81 199 LYS A C 1
ATOM 1675 O O . LYS A 1 199 ? -19.753 7.561 3.683 1.00 95.81 199 LYS A O 1
ATOM 1680 N N . ASN A 1 200 ? -18.932 7.575 1.592 1.00 95.00 200 ASN A N 1
ATOM 1681 C CA . ASN A 1 200 ? -20.043 6.828 1.002 1.00 95.00 200 ASN A CA 1
ATOM 1682 C C . ASN A 1 200 ? -20.112 5.382 1.514 1.00 95.00 200 ASN A C 1
ATOM 1684 O O . ASN A 1 200 ? -21.202 4.847 1.684 1.00 95.00 200 ASN A O 1
ATOM 1688 N N . ILE A 1 201 ? -18.961 4.762 1.789 1.00 94.38 201 ILE A N 1
ATOM 1689 C CA . ILE A 1 201 ? -18.889 3.380 2.281 1.00 94.38 201 ILE A CA 1
ATOM 1690 C C . ILE A 1 201 ? -19.191 3.295 3.785 1.00 94.38 201 ILE A C 1
ATOM 1692 O O . ILE A 1 201 ? -19.957 2.437 4.213 1.00 94.38 201 ILE A O 1
ATOM 1696 N N . PHE A 1 202 ? -18.578 4.164 4.594 1.00 94.38 202 PHE A N 1
ATOM 1697 C CA . PHE A 1 202 ? -18.587 4.062 6.059 1.00 94.38 202 PHE A CA 1
ATOM 1698 C C . PHE A 1 202 ? -19.544 5.045 6.747 1.00 94.38 202 PHE A C 1
ATOM 1700 O O . PHE A 1 202 ? -19.728 4.969 7.960 1.00 94.38 202 PHE A O 1
ATOM 1707 N N . GLY A 1 203 ? -20.103 6.015 6.019 1.00 92.75 203 GLY A N 1
ATOM 1708 C CA . GLY A 1 203 ? -20.912 7.095 6.593 1.00 92.75 203 GLY A CA 1
ATOM 1709 C C . GLY A 1 203 ? -20.116 8.081 7.460 1.00 92.75 203 GLY A C 1
ATOM 1710 O O . GLY A 1 203 ? -20.704 8.840 8.229 1.00 92.75 203 GLY A O 1
ATOM 1711 N N . ILE A 1 204 ? -18.780 8.068 7.381 1.00 91.75 204 ILE A N 1
ATOM 1712 C CA . ILE A 1 204 ? -17.882 8.884 8.212 1.00 91.75 204 ILE A CA 1
ATOM 1713 C C . ILE A 1 204 ? -16.915 9.644 7.308 1.00 91.75 204 ILE A C 1
ATOM 1715 O O . ILE A 1 204 ? -16.334 9.072 6.390 1.00 91.75 204 ILE A O 1
ATOM 1719 N N . GLU A 1 205 ? -16.702 10.932 7.582 1.00 91.75 205 GLU A N 1
ATOM 1720 C CA . GLU A 1 205 ? -15.659 11.688 6.889 1.00 91.75 205 GLU A CA 1
ATOM 1721 C C . GLU A 1 205 ? -14.275 11.232 7.352 1.00 91.75 205 GLU A C 1
ATOM 1723 O O . GLU A 1 205 ? -13.904 11.430 8.507 1.00 91.75 205 GLU A O 1
ATOM 1728 N N . ILE A 1 206 ? -13.510 10.637 6.437 1.00 94.44 206 ILE A N 1
ATOM 1729 C CA . ILE A 1 206 ? -12.119 10.252 6.673 1.00 94.44 206 ILE A CA 1
ATOM 1730 C C . ILE A 1 206 ? -11.226 11.228 5.915 1.00 94.44 206 ILE A C 1
ATOM 1732 O O . ILE A 1 206 ? -11.134 11.190 4.689 1.00 94.44 206 ILE A O 1
ATOM 1736 N N . PHE A 1 207 ? -10.585 12.133 6.649 1.00 93.50 207 PHE A N 1
ATOM 1737 C CA . PHE A 1 207 ? -9.608 13.059 6.089 1.00 93.50 207 PHE A CA 1
ATOM 1738 C C . PHE A 1 207 ? -8.295 12.326 5.808 1.00 93.50 207 PHE A C 1
ATOM 1740 O O . PHE A 1 207 ? -7.753 11.660 6.693 1.00 93.50 207 PHE A O 1
ATOM 1747 N N . ILE A 1 208 ? -7.804 12.448 4.574 1.00 92.44 208 ILE A N 1
ATOM 1748 C CA . ILE A 1 208 ? -6.640 11.701 4.096 1.00 92.44 208 ILE A CA 1
ATOM 1749 C C . ILE A 1 208 ? -5.349 12.362 4.568 1.00 92.44 208 ILE A C 1
ATOM 1751 O O . ILE A 1 208 ? -5.136 13.558 4.380 1.00 92.44 208 ILE A O 1
ATOM 1755 N N . VAL A 1 209 ? -4.480 11.555 5.165 1.00 88.50 209 VAL A N 1
ATOM 1756 C CA . VAL A 1 209 ? -3.157 11.949 5.646 1.00 88.50 209 VAL A CA 1
ATOM 1757 C C . VAL A 1 209 ? -2.135 11.632 4.564 1.00 88.50 209 VAL A C 1
ATOM 1759 O O . VAL A 1 209 ? -1.963 10.472 4.203 1.00 88.50 209 VAL A O 1
ATOM 1762 N N . SER A 1 210 ? -1.429 12.636 4.050 1.00 77.31 210 SER A N 1
ATOM 1763 C CA . SER A 1 210 ? -0.363 12.438 3.062 1.00 77.31 210 SER A CA 1
ATOM 1764 C C . SER A 1 210 ? 0.919 11.910 3.717 1.00 77.31 210 SER A C 1
ATOM 1766 O O . SER A 1 210 ? 1.815 12.655 4.111 1.00 77.31 210 SER A O 1
ATOM 1768 N N . GLU A 1 211 ? 1.004 10.587 3.833 1.00 68.00 211 GLU A N 1
ATOM 1769 C CA . GLU A 1 211 ? 2.159 9.881 4.393 1.00 68.00 211 GLU A CA 1
ATOM 1770 C C . GLU A 1 211 ? 3.097 9.267 3.349 1.00 68.00 211 GLU A C 1
ATOM 1772 O O . GLU A 1 211 ? 2.683 8.883 2.258 1.00 68.00 211 GLU A O 1
ATOM 1777 N N . TYR A 1 212 ? 4.358 9.086 3.760 1.00 62.81 212 TYR A N 1
ATOM 1778 C CA . TYR A 1 212 ? 5.286 8.099 3.193 1.00 62.81 212 TYR A CA 1
ATOM 1779 C C . TYR A 1 212 ? 5.591 8.209 1.691 1.00 62.81 212 TYR A C 1
ATOM 1781 O O . TYR A 1 212 ? 5.800 7.215 0.991 1.00 62.81 212 TYR A O 1
ATOM 1789 N N . GLU A 1 213 ? 5.715 9.434 1.190 1.00 73.50 213 GLU A N 1
ATOM 1790 C CA . GLU A 1 213 ? 6.283 9.672 -0.136 1.00 73.50 213 GLU A CA 1
ATOM 1791 C C . GLU A 1 213 ? 7.768 9.278 -0.150 1.00 73.50 213 GLU A C 1
ATOM 1793 O O . GLU A 1 213 ? 8.563 9.798 0.635 1.00 73.50 213 GLU A O 1
ATOM 1798 N N . THR A 1 214 ? 8.175 8.400 -1.076 1.00 75.69 214 THR A N 1
ATOM 1799 C CA . THR A 1 214 ? 9.589 8.008 -1.269 1.00 75.69 214 THR A CA 1
ATOM 1800 C C . THR A 1 214 ? 10.509 9.225 -1.414 1.00 75.69 214 THR A C 1
ATOM 1802 O O . THR A 1 214 ? 11.656 9.197 -0.986 1.00 75.69 214 THR A O 1
ATOM 1805 N N . GLU A 1 215 ? 9.987 10.328 -1.950 1.00 78.94 215 GLU A N 1
ATOM 1806 C CA . GLU A 1 215 ? 10.680 11.609 -2.105 1.00 78.94 215 GLU A CA 1
ATOM 1807 C C . GLU A 1 215 ? 11.130 12.255 -0.785 1.00 78.94 215 GLU A C 1
ATOM 1809 O O . GLU A 1 215 ? 12.020 13.104 -0.816 1.00 78.94 215 GLU A O 1
ATOM 1814 N N . LYS A 1 216 ? 10.547 11.851 0.351 1.00 78.12 216 LYS A N 1
ATOM 1815 C CA . LYS A 1 216 ? 10.879 12.323 1.704 1.00 78.12 216 LYS A CA 1
ATOM 1816 C C . LYS A 1 216 ? 11.814 11.362 2.460 1.00 78.12 216 LYS A C 1
ATOM 1818 O O . LYS A 1 216 ? 12.261 11.694 3.553 1.00 78.12 216 LYS A O 1
ATOM 1823 N N . LYS A 1 217 ? 12.111 10.176 1.905 1.00 82.56 217 LYS A N 1
ATOM 1824 C CA . LYS A 1 217 ? 13.058 9.199 2.479 1.00 82.56 217 LYS A CA 1
ATOM 1825 C C . LYS A 1 217 ? 14.517 9.630 2.223 1.00 82.56 217 LYS A C 1
ATOM 1827 O O . LYS A 1 217 ? 14.748 10.429 1.313 1.00 82.56 217 LYS A O 1
ATOM 1832 N N . PRO A 1 218 ? 15.522 9.058 2.921 1.00 85.38 218 PRO A N 1
ATOM 1833 C CA . PRO A 1 218 ? 16.941 9.325 2.644 1.00 85.38 218 PRO A CA 1
ATOM 1834 C C . PRO A 1 218 ? 17.324 9.160 1.164 1.00 85.38 218 PRO A C 1
ATOM 1836 O O . PRO A 1 218 ? 18.086 9.956 0.630 1.00 85.38 218 PRO A O 1
ATOM 1839 N N . ILE A 1 219 ? 16.716 8.197 0.468 1.00 89.06 219 ILE A N 1
ATOM 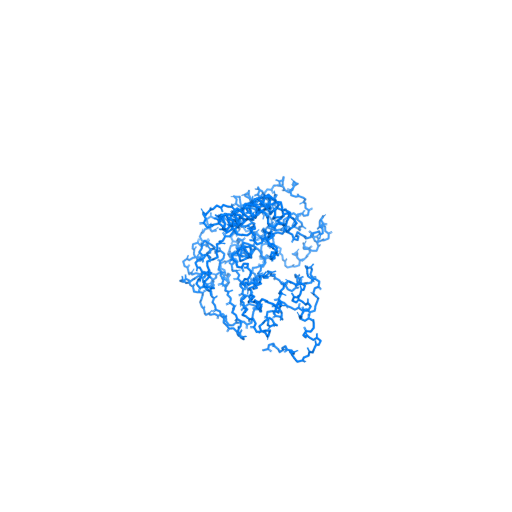1840 C CA . ILE A 1 219 ? 16.876 7.928 -0.974 1.00 89.06 219 ILE A CA 1
ATOM 1841 C C . ILE A 1 219 ? 16.060 8.856 -1.904 1.00 89.06 219 ILE A C 1
ATOM 1843 O O . ILE A 1 219 ? 16.019 8.641 -3.117 1.00 89.06 219 ILE A O 1
ATOM 1847 N N . GLY A 1 220 ? 15.376 9.872 -1.372 1.00 90.62 220 GLY A N 1
ATOM 1848 C CA . GLY A 1 220 ? 14.397 10.678 -2.108 1.00 90.62 220 GLY A CA 1
ATOM 1849 C C . GLY A 1 220 ? 14.973 11.434 -3.307 1.00 90.62 220 GLY A C 1
ATOM 1850 O O . GLY A 1 220 ? 14.334 11.508 -4.357 1.00 90.62 220 GLY A O 1
ATOM 1851 N N . GLU A 1 221 ? 16.204 11.938 -3.201 1.00 91.69 221 GLU A N 1
ATOM 1852 C CA . GLU A 1 221 ? 16.909 12.598 -4.311 1.00 91.69 221 GLU A CA 1
ATOM 1853 C C . GLU A 1 221 ? 17.215 11.622 -5.451 1.00 91.69 221 GLU A C 1
ATOM 1855 O O . GLU A 1 221 ? 16.966 11.931 -6.618 1.00 91.69 221 GLU A O 1
ATOM 1860 N N . LEU A 1 222 ? 17.675 10.412 -5.115 1.00 95.06 222 LEU A N 1
ATOM 1861 C CA . LEU A 1 222 ? 17.929 9.352 -6.088 1.00 95.06 222 LEU A CA 1
ATOM 1862 C C . LEU A 1 222 ? 16.638 8.942 -6.803 1.00 95.06 222 LEU A C 1
ATOM 1864 O O . LEU A 1 222 ? 16.627 8.789 -8.022 1.00 95.06 222 LEU A O 1
ATOM 1868 N N . TYR A 1 223 ? 15.536 8.826 -6.061 1.00 95.44 223 TYR A N 1
ATOM 1869 C CA . TYR A 1 223 ? 14.220 8.524 -6.618 1.00 95.44 223 TYR A CA 1
ATOM 1870 C C . TYR A 1 223 ? 13.734 9.600 -7.602 1.00 95.44 223 TYR A C 1
ATOM 1872 O O . TYR A 1 223 ? 13.261 9.281 -8.697 1.00 95.44 223 TYR A O 1
ATOM 1880 N N . LYS A 1 224 ? 13.903 10.886 -7.264 1.00 94.62 224 LYS A N 1
ATOM 1881 C CA . LYS A 1 224 ? 13.594 12.004 -8.175 1.00 94.62 224 LYS A CA 1
ATOM 1882 C C . LYS A 1 224 ? 14.469 11.960 -9.428 1.00 94.62 224 LYS A C 1
ATOM 1884 O O . LYS A 1 224 ? 13.953 12.105 -10.539 1.00 94.62 224 LYS A O 1
ATOM 1889 N N . ASN A 1 225 ? 15.769 11.710 -9.263 1.00 95.94 225 ASN A N 1
ATOM 1890 C CA . ASN A 1 225 ? 16.710 11.579 -10.373 1.00 95.94 225 ASN A CA 1
ATOM 1891 C C . ASN A 1 225 ? 16.331 10.409 -11.298 1.00 95.94 225 ASN A C 1
ATOM 1893 O O . ASN A 1 225 ? 16.322 10.554 -12.520 1.00 95.94 225 ASN A O 1
ATOM 1897 N N . PHE A 1 226 ? 15.927 9.276 -10.722 1.00 97.62 226 PHE A N 1
ATOM 1898 C CA . PHE A 1 226 ? 15.427 8.125 -11.465 1.00 97.62 226 PHE A CA 1
ATOM 1899 C C . PHE A 1 226 ? 14.180 8.480 -12.265 1.00 97.62 226 PHE A C 1
ATOM 1901 O O . PHE A 1 226 ? 14.195 8.331 -13.479 1.00 97.62 226 PHE A O 1
ATOM 1908 N N . LYS A 1 227 ? 13.135 9.032 -11.637 1.00 96.19 227 LYS A N 1
ATOM 1909 C CA . LYS A 1 227 ? 11.898 9.422 -12.340 1.00 96.19 227 LYS A CA 1
ATOM 1910 C C . LYS A 1 227 ? 12.147 10.378 -13.508 1.00 96.19 227 LYS A C 1
ATOM 1912 O O . LYS A 1 227 ? 11.462 10.292 -14.523 1.00 96.19 227 LYS A O 1
ATOM 1917 N N . LYS A 1 228 ? 13.107 11.296 -13.364 1.00 96.31 228 LYS A N 1
ATOM 1918 C CA . LYS A 1 228 ? 13.471 12.264 -14.407 1.00 96.31 228 LYS A CA 1
ATOM 1919 C C . LYS A 1 228 ? 14.128 11.584 -15.616 1.00 96.31 228 LYS A C 1
ATOM 1921 O O . LYS A 1 228 ? 13.774 11.884 -16.760 1.00 96.31 228 LYS A O 1
ATOM 1926 N N . ASN A 1 229 ? 15.073 10.679 -15.366 1.00 97.56 229 ASN A N 1
ATOM 1927 C CA . ASN A 1 229 ? 15.914 10.074 -16.405 1.00 97.56 229 ASN A CA 1
ATOM 1928 C C . ASN A 1 229 ? 15.383 8.744 -16.941 1.00 97.56 229 ASN A C 1
ATOM 1930 O O . ASN A 1 229 ? 15.767 8.334 -18.032 1.00 97.56 229 ASN A O 1
ATOM 1934 N N . TYR A 1 230 ? 14.517 8.066 -16.194 1.00 98.12 230 TYR A N 1
ATOM 1935 C CA . TYR A 1 230 ? 14.001 6.767 -16.583 1.00 98.12 230 TYR A CA 1
ATOM 1936 C C . TYR A 1 230 ? 13.187 6.882 -17.871 1.00 98.12 230 TYR A C 1
ATOM 1938 O O . TYR A 1 230 ? 12.319 7.751 -18.019 1.00 98.12 230 TYR A O 1
ATOM 1946 N N . ARG A 1 231 ? 13.507 5.995 -18.810 1.00 98.06 231 ARG A N 1
ATOM 1947 C CA . ARG A 1 231 ? 12.749 5.756 -20.029 1.00 98.06 231 ARG A CA 1
ATOM 1948 C C . ARG A 1 231 ? 12.504 4.261 -20.121 1.00 98.06 231 ARG A C 1
ATOM 1950 O O . ARG A 1 231 ? 13.458 3.491 -20.004 1.00 98.06 231 ARG A O 1
ATOM 1957 N N . ILE A 1 232 ? 11.247 3.861 -20.271 1.00 97.94 232 ILE A N 1
ATOM 1958 C CA . ILE A 1 232 ? 10.877 2.445 -20.276 1.00 97.94 232 ILE A CA 1
ATOM 1959 C C . ILE A 1 232 ? 11.274 1.807 -21.619 1.00 97.94 232 ILE A C 1
ATOM 1961 O O . ILE A 1 232 ? 10.920 2.346 -22.667 1.00 97.94 232 ILE A O 1
ATOM 1965 N N . PRO A 1 233 ? 12.024 0.692 -21.630 1.00 98.44 233 PRO A N 1
ATOM 1966 C CA . PRO A 1 233 ? 12.245 -0.104 -22.837 1.00 98.44 233 PRO A CA 1
ATOM 1967 C C . PRO A 1 233 ? 10.924 -0.559 -23.456 1.00 98.44 233 PRO A C 1
ATOM 1969 O O . PRO A 1 233 ? 10.039 -1.018 -22.733 1.00 98.44 233 PRO A O 1
ATOM 1972 N N . CYS A 1 234 ? 10.797 -0.474 -24.781 1.00 97.50 234 CYS A N 1
ATOM 1973 C CA . CYS A 1 234 ? 9.563 -0.831 -25.489 1.00 97.50 234 CYS A CA 1
ATOM 1974 C C . CYS A 1 234 ? 9.051 -2.232 -25.122 1.00 97.50 234 CYS A C 1
ATOM 1976 O O . CYS A 1 234 ? 7.889 -2.385 -24.765 1.00 97.50 234 CYS A O 1
ATOM 1978 N N . ASN A 1 235 ? 9.946 -3.220 -25.055 1.00 97.31 235 ASN A N 1
ATOM 1979 C CA . ASN A 1 235 ? 9.583 -4.590 -24.707 1.00 97.31 235 ASN A CA 1
ATOM 1980 C C . ASN A 1 235 ? 9.104 -4.761 -23.254 1.00 97.31 235 ASN A C 1
ATOM 1982 O O . ASN A 1 235 ? 8.400 -5.720 -22.966 1.00 97.31 235 ASN A O 1
ATOM 1986 N N . LEU A 1 236 ? 9.477 -3.865 -22.332 1.00 97.44 236 LEU A N 1
ATOM 1987 C CA . LEU A 1 236 ? 8.949 -3.870 -20.961 1.00 97.44 236 LEU A CA 1
ATOM 1988 C C . LEU A 1 236 ? 7.595 -3.166 -20.866 1.00 97.44 236 LEU A C 1
ATOM 1990 O O . LEU A 1 236 ? 6.779 -3.531 -20.022 1.00 97.44 236 LEU A O 1
ATOM 1994 N N . LEU A 1 237 ? 7.353 -2.168 -21.718 1.00 97.19 237 LEU A N 1
ATOM 1995 C CA . LEU A 1 237 ? 6.047 -1.526 -21.825 1.00 97.19 237 LEU A CA 1
ATOM 1996 C C . LEU A 1 237 ? 5.011 -2.479 -22.433 1.00 97.19 237 LEU A C 1
ATOM 1998 O O . LEU A 1 237 ? 3.876 -2.496 -21.968 1.00 97.19 237 LEU A O 1
ATOM 2002 N N . ASP A 1 238 ? 5.406 -3.307 -23.402 1.00 95.62 238 ASP A N 1
ATOM 2003 C CA . ASP A 1 238 ? 4.528 -4.322 -23.998 1.00 95.62 238 ASP A CA 1
ATOM 2004 C C . ASP A 1 238 ? 3.968 -5.284 -22.933 1.00 95.62 238 ASP A C 1
ATOM 2006 O O . ASP A 1 238 ? 2.762 -5.510 -22.892 1.00 95.62 238 ASP A O 1
ATOM 2010 N N . LEU A 1 239 ? 4.790 -5.711 -21.963 1.00 94.31 239 LEU A N 1
ATOM 2011 C CA . LEU A 1 239 ? 4.335 -6.532 -20.826 1.00 94.31 239 LEU A CA 1
ATOM 2012 C C . LEU A 1 239 ? 3.224 -5.869 -19.995 1.00 94.31 239 LEU A C 1
ATOM 2014 O O . LEU A 1 239 ? 2.443 -6.553 -19.345 1.00 94.31 239 LEU A O 1
ATOM 2018 N N . VAL A 1 240 ? 3.179 -4.536 -19.968 1.00 95.31 240 VAL A N 1
ATOM 2019 C CA . VAL A 1 240 ? 2.180 -3.766 -19.216 1.00 95.31 240 VAL A CA 1
ATOM 2020 C C . VAL A 1 240 ? 0.908 -3.560 -20.039 1.00 95.31 240 VAL A C 1
ATOM 2022 O O . VAL A 1 240 ? -0.179 -3.457 -19.470 1.00 95.31 240 VAL A O 1
ATOM 2025 N N . LYS A 1 241 ? 1.009 -3.505 -21.373 1.00 94.12 241 LYS A N 1
ATOM 2026 C CA . LYS A 1 241 ? -0.155 -3.377 -22.268 1.00 94.12 241 LYS A CA 1
ATOM 2027 C C . LYS A 1 241 ? -1.109 -4.563 -22.117 1.00 94.12 241 LYS A C 1
ATOM 2029 O O . LYS A 1 241 ? -2.330 -4.357 -22.125 1.00 94.12 241 LYS A O 1
ATOM 2034 N N . ASP A 1 242 ? -0.537 -5.740 -21.887 1.00 89.69 242 ASP A N 1
ATOM 2035 C CA . ASP A 1 242 ? -1.240 -7.012 -21.714 1.00 89.69 242 ASP A CA 1
ATOM 2036 C C . ASP A 1 242 ? -1.636 -7.304 -20.253 1.00 89.69 242 ASP A C 1
ATOM 2038 O O . ASP A 1 242 ? -2.183 -8.363 -19.955 1.00 89.69 242 ASP A O 1
ATOM 2042 N N . ASP A 1 243 ? -1.402 -6.370 -19.323 1.00 91.81 243 ASP A N 1
ATOM 2043 C CA . ASP A 1 243 ? -1.741 -6.562 -17.912 1.00 91.81 243 ASP A CA 1
ATOM 2044 C C . ASP A 1 243 ? -3.270 -6.614 -17.703 1.00 91.81 243 ASP A C 1
ATOM 2046 O O . ASP A 1 243 ? -4.019 -5.669 -18.006 1.00 91.81 243 ASP A O 1
ATOM 2050 N N . GLU A 1 244 ? -3.752 -7.745 -17.180 1.00 92.38 244 GLU A N 1
ATOM 2051 C CA . GLU A 1 244 ? -5.177 -7.969 -16.927 1.00 92.38 244 GLU A CA 1
ATOM 2052 C C . GLU A 1 244 ? -5.735 -7.034 -15.853 1.00 92.38 244 GLU A C 1
ATOM 2054 O O . GLU A 1 244 ? -6.851 -6.534 -15.988 1.00 92.38 244 GLU A O 1
ATOM 2059 N N . ALA A 1 245 ? -4.979 -6.792 -14.778 1.00 93.69 245 ALA A N 1
ATOM 2060 C CA . ALA A 1 245 ? -5.439 -5.959 -13.674 1.00 93.69 245 ALA A CA 1
ATOM 2061 C C . ALA A 1 245 ? -5.589 -4.503 -14.132 1.00 93.69 245 ALA A C 1
ATOM 2063 O O . ALA A 1 245 ? -6.596 -3.862 -13.836 1.00 93.69 245 ALA A O 1
ATOM 2064 N N . LEU A 1 246 ? -4.652 -3.998 -14.931 1.00 95.19 246 LEU A N 1
ATOM 2065 C CA . LEU A 1 246 ? -4.757 -2.701 -15.582 1.00 95.19 246 LEU A CA 1
ATOM 2066 C C . LEU A 1 246 ? -6.005 -2.637 -16.454 1.00 95.19 246 LEU A C 1
ATOM 2068 O O . LEU A 1 246 ? -6.766 -1.683 -16.339 1.00 95.19 246 LEU A O 1
ATOM 2072 N N . SER A 1 247 ? -6.244 -3.660 -17.270 1.00 94.62 247 SER A N 1
ATOM 2073 C CA . SER A 1 247 ? -7.417 -3.722 -18.149 1.00 94.62 247 SER A CA 1
ATOM 2074 C C . SER A 1 247 ? -8.741 -3.774 -17.383 1.00 94.62 247 SER A C 1
ATOM 2076 O O . SER A 1 247 ? -9.746 -3.266 -17.868 1.00 94.62 247 SER A O 1
ATOM 2078 N N . TYR A 1 248 ? -8.739 -4.354 -16.185 1.00 95.88 248 TYR A N 1
ATOM 2079 C CA . TYR A 1 248 ? -9.920 -4.477 -15.341 1.00 95.88 248 TYR A CA 1
ATOM 2080 C C . TYR A 1 248 ? -10.194 -3.215 -14.504 1.00 95.88 248 TYR A C 1
ATOM 2082 O O . TYR A 1 248 ? -11.331 -2.752 -14.412 1.00 95.88 248 TYR A O 1
ATOM 2090 N N . TYR A 1 249 ? -9.160 -2.626 -13.895 1.00 97.06 249 TYR A N 1
ATOM 2091 C CA . TYR A 1 249 ? -9.306 -1.477 -12.995 1.00 97.06 249 TYR A CA 1
ATOM 2092 C C . TYR A 1 249 ? -9.279 -0.124 -13.702 1.00 97.06 249 TYR A C 1
ATOM 2094 O O . TYR A 1 249 ? -9.524 0.894 -13.052 1.00 97.06 249 TYR A O 1
ATOM 2102 N N . TYR A 1 250 ? -8.937 -0.066 -14.989 1.00 97.44 250 TYR A N 1
ATOM 2103 C CA . TYR A 1 250 ? -8.960 1.161 -15.780 1.00 97.44 250 TYR A CA 1
ATOM 2104 C C . TYR A 1 250 ? -10.020 1.059 -16.867 1.00 97.44 250 TYR A C 1
ATOM 2106 O O . TYR A 1 250 ? -10.141 0.047 -17.551 1.00 97.44 250 TYR A O 1
ATOM 2114 N N . SER A 1 251 ? -10.760 2.146 -17.069 1.00 97.00 251 SER A N 1
ATOM 2115 C CA . SER A 1 251 ? -11.598 2.275 -18.255 1.00 97.00 251 SER A CA 1
ATOM 2116 C C . SER A 1 251 ? -10.707 2.338 -19.494 1.00 97.00 251 SER A C 1
ATOM 2118 O O . SER A 1 251 ? -9.521 2.666 -19.412 1.00 97.00 251 SER A O 1
ATOM 2120 N N . LYS A 1 252 ? -11.279 2.074 -20.671 1.00 96.44 252 LYS A N 1
ATOM 2121 C CA . LYS A 1 252 ? -10.535 2.130 -21.938 1.00 96.44 252 LYS A CA 1
ATOM 2122 C C . LYS A 1 252 ? -9.794 3.463 -22.121 1.00 96.44 252 LYS A C 1
ATOM 2124 O O . LYS A 1 252 ? -8.631 3.458 -22.509 1.00 96.44 252 LYS A O 1
ATOM 2129 N N . ASN A 1 253 ? -10.440 4.580 -21.782 1.00 97.56 253 ASN A N 1
ATOM 2130 C CA . ASN A 1 253 ? -9.836 5.911 -21.878 1.00 97.56 253 ASN A CA 1
ATOM 2131 C C . ASN A 1 253 ? -8.700 6.086 -20.866 1.00 97.56 253 ASN A C 1
ATOM 2133 O O . ASN A 1 253 ? -7.595 6.437 -21.259 1.00 97.56 253 ASN A O 1
ATOM 2137 N N . GLU A 1 254 ? -8.929 5.747 -19.592 1.00 97.69 254 GLU A N 1
ATOM 2138 C CA . GLU A 1 254 ? -7.883 5.828 -18.564 1.00 97.69 254 GLU A CA 1
ATOM 2139 C C . GLU A 1 254 ? -6.676 4.943 -18.910 1.00 97.69 254 GLU A C 1
ATOM 2141 O O . GLU A 1 254 ? -5.537 5.322 -18.636 1.00 97.69 254 GLU A O 1
ATOM 2146 N N . LYS A 1 255 ? -6.907 3.749 -19.480 1.00 97.62 255 LYS A N 1
ATOM 2147 C CA . LYS A 1 255 ? -5.842 2.831 -19.909 1.00 97.62 255 LYS A CA 1
ATOM 2148 C C . LYS A 1 255 ? -5.033 3.451 -21.043 1.00 97.62 255 LYS A C 1
ATOM 2150 O O . LYS A 1 255 ? -3.808 3.429 -20.977 1.00 97.62 255 LYS A O 1
ATOM 2155 N N . ASN A 1 256 ? -5.698 4.025 -22.043 1.00 97.88 256 ASN A N 1
ATOM 2156 C CA . ASN A 1 256 ? -5.029 4.686 -23.161 1.00 97.88 256 ASN A CA 1
ATOM 2157 C C . ASN A 1 256 ? -4.199 5.886 -22.689 1.00 97.88 256 ASN A C 1
ATOM 2159 O O . ASN A 1 256 ? -3.017 5.946 -23.001 1.00 97.88 256 ASN A O 1
ATOM 2163 N N . GLU A 1 257 ? -4.771 6.770 -21.866 1.00 98.06 257 GLU A N 1
ATOM 2164 C CA . GLU A 1 257 ? -4.056 7.919 -21.286 1.00 98.06 257 GLU A CA 1
ATOM 2165 C C . GLU A 1 257 ? -2.824 7.476 -20.484 1.00 98.06 257 GLU A C 1
ATOM 2167 O O . GLU A 1 257 ? -1.743 8.062 -20.580 1.00 98.06 257 GLU A O 1
ATOM 2172 N N . TYR A 1 258 ? -2.970 6.407 -19.698 1.00 97.94 258 TYR A N 1
ATOM 2173 C CA . TYR A 1 258 ? -1.869 5.836 -18.934 1.00 97.94 258 TYR A CA 1
ATOM 2174 C C . TYR A 1 258 ? -0.753 5.318 -19.838 1.00 97.94 258 TYR A C 1
ATOM 2176 O O . TYR A 1 258 ? 0.410 5.669 -19.629 1.00 97.94 258 TYR A O 1
ATOM 2184 N N . LEU A 1 259 ? -1.093 4.510 -20.842 1.00 98.06 259 LEU A N 1
ATOM 2185 C CA . LEU A 1 259 ? -0.119 3.946 -21.770 1.00 98.06 259 LEU A CA 1
ATOM 2186 C C . LEU A 1 259 ? 0.566 5.042 -22.590 1.00 98.06 259 LEU A C 1
ATOM 2188 O O . LEU A 1 259 ? 1.791 5.054 -22.642 1.00 98.06 259 LEU A O 1
ATOM 2192 N N . GLU A 1 260 ? -0.178 6.014 -23.115 1.00 98.00 260 GLU A N 1
ATOM 2193 C CA . GLU A 1 260 ? 0.363 7.153 -23.865 1.00 98.00 260 GLU A CA 1
ATOM 2194 C C . GLU A 1 260 ? 1.368 7.960 -23.025 1.00 98.00 260 GLU A C 1
ATOM 2196 O O . GLU A 1 260 ? 2.443 8.344 -23.495 1.00 98.00 260 GLU A O 1
ATOM 2201 N N . SER A 1 261 ? 1.083 8.161 -21.733 1.00 97.31 261 SER A N 1
ATOM 2202 C CA . SER A 1 261 ? 2.011 8.848 -20.824 1.00 97.31 261 SER A CA 1
ATOM 2203 C C . SER A 1 261 ? 3.369 8.136 -20.689 1.00 97.31 261 SER A C 1
ATOM 2205 O O . SER A 1 261 ? 4.400 8.790 -20.488 1.00 97.31 261 SER A O 1
ATOM 2207 N N . TRP A 1 262 ? 3.379 6.806 -20.825 1.00 97.88 262 TRP A N 1
ATOM 2208 C CA . TRP A 1 262 ? 4.578 5.973 -20.779 1.00 97.88 262 TRP A CA 1
ATOM 2209 C C . TRP A 1 262 ? 5.222 5.782 -22.152 1.00 97.88 262 TRP A C 1
ATOM 2211 O O . TRP A 1 262 ? 6.448 5.744 -22.223 1.00 97.88 262 TRP A O 1
ATOM 2221 N N . GLU A 1 263 ? 4.443 5.763 -23.233 1.00 97.19 263 GLU A N 1
ATOM 2222 C CA . GLU A 1 263 ? 4.938 5.779 -24.616 1.00 97.19 263 GLU A CA 1
ATOM 2223 C C . GLU A 1 263 ? 5.749 7.050 -24.892 1.00 97.19 263 GLU A C 1
ATOM 2225 O O . GLU A 1 263 ? 6.860 6.979 -25.414 1.00 97.19 263 GLU A O 1
ATOM 2230 N N . ASN A 1 264 ? 5.291 8.199 -24.387 1.00 96.25 264 ASN A N 1
ATOM 2231 C CA . ASN A 1 264 ? 6.038 9.462 -24.422 1.00 96.25 264 ASN A CA 1
ATOM 2232 C C . ASN A 1 264 ? 7.358 9.429 -23.624 1.00 96.25 264 ASN A C 1
ATOM 2234 O O . ASN A 1 264 ? 8.233 10.280 -23.798 1.00 96.25 264 ASN A O 1
ATOM 2238 N N . LYS A 1 265 ? 7.518 8.452 -22.724 1.00 95.38 265 LYS A N 1
ATOM 2239 C CA . LYS A 1 265 ? 8.736 8.202 -21.938 1.00 95.38 265 LYS A CA 1
ATOM 2240 C C . LYS A 1 265 ? 9.391 6.876 -22.318 1.00 95.38 265 LYS A C 1
ATOM 2242 O O . LYS A 1 265 ? 10.165 6.334 -21.530 1.00 95.38 265 LYS A O 1
ATOM 2247 N N . MET A 1 266 ? 9.100 6.341 -23.494 1.00 97.12 266 MET A N 1
ATOM 2248 C CA . MET A 1 266 ? 9.653 5.076 -23.951 1.00 97.12 266 MET A CA 1
ATOM 2249 C C . MET A 1 266 ? 11.025 5.274 -24.606 1.00 97.12 266 MET A C 1
ATOM 2251 O O . MET A 1 266 ? 11.371 6.351 -25.087 1.00 97.12 266 MET A O 1
ATOM 2255 N N . THR A 1 267 ? 11.818 4.208 -24.634 1.00 96.88 267 THR A N 1
ATOM 2256 C CA . THR A 1 267 ? 12.955 4.052 -25.543 1.00 96.88 267 THR A CA 1
ATOM 2257 C C . THR A 1 267 ? 12.746 2.825 -26.428 1.00 96.88 267 THR A C 1
ATOM 2259 O O . THR A 1 267 ? 12.255 1.795 -25.970 1.00 96.88 267 THR A O 1
ATOM 2262 N N . HIS A 1 268 ? 13.147 2.913 -27.698 1.00 95.06 268 HIS A N 1
ATOM 2263 C CA . HIS A 1 268 ? 13.102 1.779 -28.631 1.00 95.06 268 HIS A CA 1
ATOM 2264 C C . HIS A 1 268 ? 14.221 0.756 -28.391 1.00 95.06 268 HIS A C 1
ATOM 2266 O O . HIS A 1 268 ? 14.235 -0.306 -29.014 1.00 95.06 268 HIS A O 1
ATOM 2272 N N . VAL A 1 269 ? 15.158 1.058 -27.488 1.00 94.81 269 VAL A N 1
ATOM 2273 C CA . VAL A 1 269 ? 16.194 0.114 -27.071 1.00 94.81 269 VAL A CA 1
ATOM 2274 C C . VAL A 1 269 ? 15.544 -1.004 -26.266 1.00 94.81 269 VAL A C 1
ATOM 2276 O O . VAL A 1 269 ? 15.009 -0.767 -25.183 1.00 94.81 269 VAL A O 1
ATOM 2279 N N . LYS A 1 270 ? 15.619 -2.227 -26.793 1.00 97.12 270 LYS A N 1
ATOM 2280 C CA . LYS A 1 270 ? 15.196 -3.427 -26.074 1.00 97.12 270 LYS A CA 1
ATOM 2281 C C . LYS A 1 270 ? 16.223 -3.794 -25.014 1.00 97.12 270 LYS A C 1
ATOM 2283 O O . LYS A 1 270 ? 17.426 -3.641 -25.223 1.00 97.12 270 LYS A O 1
ATOM 2288 N N . ILE A 1 271 ? 15.739 -4.319 -23.897 1.00 96.81 271 ILE A N 1
ATOM 2289 C CA . ILE A 1 271 ? 16.589 -4.909 -22.867 1.00 96.81 271 ILE A CA 1
ATOM 2290 C C . ILE A 1 271 ? 16.180 -6.353 -22.629 1.00 96.81 271 ILE A C 1
ATOM 2292 O O . ILE A 1 271 ? 14.996 -6.671 -22.655 1.00 96.81 271 ILE A O 1
ATOM 2296 N N . GLU A 1 272 ? 17.153 -7.211 -22.371 1.00 97.56 272 GLU A N 1
ATOM 2297 C CA . GLU A 1 272 ? 16.917 -8.579 -21.925 1.00 97.56 272 GLU A CA 1
ATOM 2298 C C . GLU A 1 272 ? 16.840 -8.592 -20.394 1.00 97.56 272 GLU A C 1
ATOM 2300 O O . GLU A 1 272 ? 17.852 -8.294 -19.749 1.00 97.56 272 GLU A O 1
ATOM 2305 N N . PRO A 1 273 ? 15.673 -8.848 -19.781 1.00 97.75 273 PRO A N 1
ATOM 2306 C CA . PRO A 1 273 ? 15.562 -8.994 -18.336 1.00 97.75 273 PRO A CA 1
ATOM 2307 C C . PRO A 1 273 ? 16.209 -10.295 -17.868 1.00 97.75 273 PRO A C 1
ATOM 2309 O O . PRO A 1 273 ? 16.550 -11.148 -18.681 1.00 97.75 273 PRO A O 1
ATOM 2312 N N . PHE A 1 274 ? 16.358 -10.465 -16.558 1.00 98.19 274 PHE A N 1
ATOM 2313 C CA . PHE A 1 274 ? 16.724 -11.767 -16.019 1.00 98.19 274 PHE A CA 1
ATOM 2314 C C . PHE A 1 274 ? 15.665 -12.808 -16.375 1.00 98.19 274 PHE A C 1
ATOM 2316 O O . PHE A 1 274 ? 14.464 -12.541 -16.325 1.00 98.19 274 PHE A O 1
ATOM 2323 N N . THR A 1 275 ? 16.116 -14.013 -16.675 1.00 97.88 275 THR A N 1
ATOM 2324 C CA . THR A 1 275 ? 15.305 -15.226 -16.609 1.00 97.88 275 THR A CA 1
ATOM 2325 C C . THR A 1 275 ? 14.914 -15.526 -15.157 1.00 97.88 275 THR A C 1
ATOM 2327 O O . THR A 1 275 ? 15.431 -14.914 -14.219 1.00 97.88 275 THR A O 1
ATOM 2330 N N . VAL A 1 276 ? 13.992 -16.470 -14.943 1.00 96.94 276 VAL A N 1
ATOM 2331 C CA . VAL A 1 276 ? 13.605 -16.890 -13.583 1.00 96.94 276 VAL A CA 1
ATOM 2332 C C . VAL A 1 276 ? 14.817 -17.405 -12.782 1.00 96.94 276 VAL A C 1
ATOM 2334 O O . VAL A 1 276 ? 15.046 -16.862 -11.702 1.00 96.94 276 VAL A O 1
ATOM 2337 N N . PRO A 1 277 ? 15.670 -18.321 -13.298 1.00 98.12 277 PRO A N 1
ATOM 2338 C CA . PRO A 1 277 ? 16.845 -18.786 -12.551 1.00 98.12 277 PRO A CA 1
ATOM 2339 C C . PRO A 1 277 ? 17.863 -17.678 -12.250 1.00 98.12 277 PRO A C 1
ATOM 2341 O O . PRO A 1 277 ? 18.431 -17.628 -11.161 1.00 98.12 277 PRO A O 1
ATOM 2344 N N . GLU A 1 278 ? 18.088 -16.749 -13.186 1.00 98.31 278 GLU A N 1
ATOM 2345 C CA . GLU A 1 278 ? 18.976 -15.602 -12.949 1.00 98.31 278 GLU A CA 1
ATOM 2346 C C . GLU A 1 278 ? 18.424 -14.666 -11.873 1.00 98.31 278 GLU A C 1
ATOM 2348 O O . GLU A 1 278 ? 19.188 -14.121 -11.077 1.00 98.31 278 GLU A O 1
ATOM 2353 N N . PHE A 1 279 ? 17.103 -14.477 -11.829 1.00 97.56 279 PHE A N 1
ATOM 2354 C CA . PHE A 1 279 ? 16.460 -13.672 -10.800 1.00 97.56 279 PHE A CA 1
ATOM 2355 C C . PHE A 1 279 ? 16.495 -14.349 -9.423 1.00 97.56 279 PHE A C 1
ATOM 2357 O O . PHE A 1 279 ? 16.712 -13.673 -8.415 1.00 97.56 279 PHE A O 1
ATOM 2364 N N . GLU A 1 280 ? 16.334 -15.669 -9.364 1.00 96.94 280 GLU A N 1
ATOM 2365 C CA . GLU A 1 280 ? 16.490 -16.450 -8.133 1.00 96.94 280 GLU A CA 1
ATOM 2366 C C . GLU A 1 280 ? 17.923 -16.363 -7.599 1.00 96.94 280 GLU A C 1
ATOM 2368 O O . GLU A 1 280 ? 18.116 -16.033 -6.427 1.00 96.94 280 GLU A O 1
ATOM 2373 N N . LEU A 1 281 ? 18.925 -16.547 -8.468 1.00 97.62 281 LEU A N 1
ATOM 2374 C CA . LEU A 1 281 ? 20.338 -16.374 -8.123 1.00 97.62 281 LEU A CA 1
ATOM 2375 C C . LEU A 1 281 ? 20.647 -14.936 -7.688 1.00 97.62 281 LEU A C 1
ATOM 2377 O O . LEU A 1 281 ? 21.355 -14.699 -6.712 1.00 97.62 281 LEU A O 1
ATOM 2381 N N . TYR A 1 282 ? 20.101 -13.948 -8.395 1.00 97.06 282 TYR A N 1
ATOM 2382 C CA . TYR A 1 282 ? 20.211 -12.552 -7.994 1.00 97.06 282 TYR A CA 1
ATOM 2383 C C . TYR A 1 282 ? 19.648 -12.332 -6.585 1.00 97.06 282 TYR A C 1
ATOM 2385 O 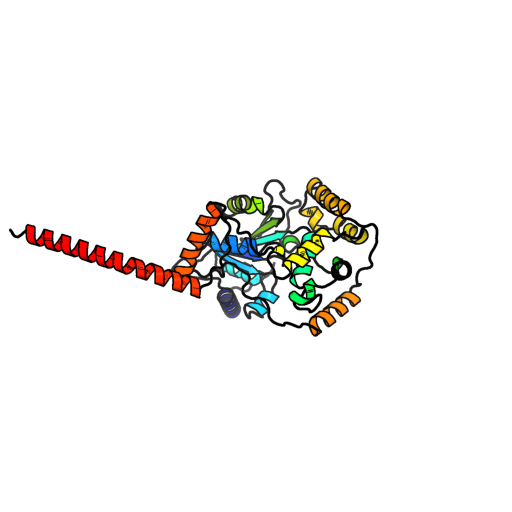O . TYR A 1 282 ? 20.286 -11.678 -5.760 1.00 97.06 282 TYR A O 1
ATOM 2393 N N . THR A 1 283 ? 18.477 -12.899 -6.298 1.00 94.62 283 THR A N 1
ATOM 2394 C CA . THR A 1 283 ? 17.807 -12.756 -5.005 1.00 94.62 283 THR A CA 1
ATOM 2395 C C . THR A 1 283 ? 18.602 -13.425 -3.886 1.00 94.62 283 THR A C 1
ATOM 2397 O O . THR A 1 283 ? 18.739 -12.819 -2.822 1.00 94.62 283 THR A O 1
ATOM 2400 N N . SER A 1 284 ? 19.156 -14.625 -4.108 1.00 95.25 284 SER A N 1
ATOM 2401 C CA . SER A 1 284 ? 19.971 -15.325 -3.105 1.00 95.25 284 SER A CA 1
ATOM 2402 C C . SER A 1 284 ? 21.225 -14.528 -2.751 1.00 95.25 284 SER A C 1
ATOM 2404 O O . SER A 1 284 ? 21.425 -14.203 -1.581 1.00 95.25 284 SER A O 1
ATOM 2406 N N . ILE A 1 285 ? 21.983 -14.077 -3.758 1.00 94.69 285 ILE A N 1
ATOM 2407 C CA . ILE A 1 285 ? 23.170 -13.228 -3.574 1.00 94.69 285 ILE A CA 1
ATOM 2408 C C . ILE A 1 285 ? 22.797 -11.937 -2.839 1.00 94.69 285 ILE A C 1
ATOM 2410 O O . ILE A 1 285 ? 23.499 -11.503 -1.924 1.00 94.69 285 ILE A O 1
ATOM 2414 N N . SER A 1 286 ? 21.691 -11.300 -3.223 1.00 93.56 286 SER A N 1
ATOM 2415 C CA . SER A 1 286 ? 21.224 -10.076 -2.578 1.00 93.56 286 SER A CA 1
ATOM 2416 C C . SER A 1 286 ? 20.836 -10.287 -1.114 1.00 93.56 286 SER A C 1
ATOM 2418 O O . SER A 1 286 ? 21.051 -9.386 -0.309 1.00 93.56 286 SER A O 1
ATOM 2420 N N . VAL A 1 287 ? 20.265 -11.438 -0.750 1.00 89.88 287 VAL A N 1
ATOM 2421 C CA . VAL A 1 287 ? 19.919 -11.765 0.643 1.00 89.88 287 VAL A CA 1
ATOM 2422 C C . VAL A 1 287 ? 21.165 -12.084 1.468 1.00 89.88 287 VAL A C 1
ATOM 2424 O O . VAL A 1 287 ? 21.274 -11.581 2.584 1.00 89.88 287 VAL A O 1
ATOM 2427 N N . GLU A 1 288 ? 22.105 -12.859 0.925 1.00 89.50 288 GLU A N 1
ATOM 2428 C CA . GLU A 1 288 ? 23.364 -13.214 1.597 1.00 89.50 288 GLU A CA 1
ATOM 2429 C C . GLU A 1 288 ? 24.237 -11.988 1.886 1.00 89.50 288 GLU A C 1
ATOM 2431 O O . GLU A 1 288 ? 24.866 -11.904 2.936 1.00 89.50 288 GLU A O 1
ATOM 2436 N N . ASN A 1 289 ? 24.226 -10.999 0.988 1.00 88.62 289 ASN A N 1
ATOM 2437 C CA . ASN A 1 289 ? 25.027 -9.780 1.117 1.00 88.62 289 ASN A CA 1
ATOM 2438 C C . ASN A 1 289 ? 24.309 -8.635 1.850 1.00 88.62 289 ASN A C 1
ATOM 2440 O O . ASN A 1 289 ? 24.736 -7.482 1.753 1.00 88.62 289 ASN A O 1
ATOM 2444 N N . LYS A 1 290 ? 23.202 -8.903 2.551 1.00 85.62 290 LYS A N 1
ATOM 2445 C CA . LYS A 1 290 ? 22.469 -7.864 3.284 1.00 85.62 290 LYS A CA 1
ATOM 2446 C C . LYS A 1 290 ? 23.346 -7.212 4.349 1.00 85.62 290 LYS A C 1
ATOM 2448 O O . LYS A 1 290 ? 23.729 -7.852 5.322 1.00 85.62 290 LYS A O 1
ATOM 2453 N N . TYR A 1 291 ? 23.579 -5.907 4.212 1.00 81.88 291 TYR A N 1
ATOM 2454 C CA . TYR A 1 291 ? 24.321 -5.129 5.213 1.00 81.88 291 TYR A CA 1
ATOM 2455 C C . TYR A 1 291 ? 23.478 -4.780 6.453 1.00 81.88 291 TYR A C 1
ATOM 2457 O O . TYR A 1 291 ? 24.030 -4.389 7.478 1.00 81.88 291 TYR A O 1
ATOM 2465 N N . MET A 1 292 ? 22.147 -4.901 6.365 1.00 76.69 292 MET A N 1
ATOM 2466 C CA . MET A 1 292 ? 21.216 -4.623 7.458 1.00 76.69 292 MET A CA 1
ATOM 2467 C C . MET A 1 292 ? 20.151 -5.719 7.550 1.00 76.69 292 MET A C 1
ATOM 2469 O O . MET A 1 292 ? 19.558 -6.121 6.547 1.00 76.69 292 MET A O 1
ATOM 2473 N N . THR A 1 293 ? 19.906 -6.192 8.771 1.00 64.75 293 THR A N 1
ATOM 2474 C CA . THR A 1 293 ? 18.923 -7.242 9.089 1.00 64.75 293 THR A CA 1
ATOM 2475 C C . THR A 1 293 ? 17.653 -6.698 9.742 1.00 64.75 293 THR A C 1
ATOM 2477 O O . THR A 1 293 ? 16.655 -7.416 9.827 1.00 64.75 293 THR A O 1
ATOM 2480 N N . GLU A 1 294 ? 17.661 -5.441 10.188 1.00 61.75 294 GLU A N 1
ATOM 2481 C CA . GLU A 1 294 ? 16.540 -4.835 10.900 1.00 61.75 294 GLU A CA 1
ATOM 2482 C C . GLU A 1 294 ? 15.433 -4.376 9.943 1.00 61.75 294 GLU A C 1
ATOM 2484 O O . GLU A 1 294 ? 15.669 -3.694 8.946 1.00 61.75 294 GLU A O 1
ATOM 2489 N N . LEU A 1 295 ? 14.198 -4.762 10.264 1.00 60.94 295 LEU A N 1
ATOM 2490 C CA . LEU A 1 295 ? 12.989 -4.247 9.628 1.00 60.94 295 LEU A CA 1
ATOM 2491 C C . LEU A 1 295 ? 12.575 -2.955 10.339 1.00 60.94 295 LEU A C 1
ATOM 2493 O O . LEU A 1 295 ? 12.471 -2.950 11.565 1.00 60.94 295 LEU A O 1
ATOM 2497 N N . ASP A 1 296 ? 12.278 -1.894 9.585 1.00 61.09 296 ASP A N 1
ATOM 2498 C CA . ASP A 1 296 ? 11.700 -0.665 10.140 1.00 61.09 296 ASP A CA 1
ATOM 2499 C C . ASP A 1 296 ? 10.293 -0.953 10.697 1.00 61.09 296 ASP A C 1
ATOM 2501 O O . ASP A 1 296 ? 9.330 -1.185 9.955 1.00 61.09 296 ASP A O 1
ATOM 2505 N N . ARG A 1 297 ? 10.186 -0.991 12.030 1.00 57.97 297 ARG A N 1
ATOM 2506 C CA . ARG A 1 297 ? 8.942 -1.315 12.744 1.00 57.97 297 ARG A CA 1
ATOM 2507 C C . ARG A 1 297 ? 8.017 -0.105 12.916 1.00 57.97 297 ARG A C 1
ATOM 2509 O O . ARG A 1 297 ? 6.818 -0.307 13.091 1.00 57.97 297 ARG A O 1
ATOM 2516 N N . ASP A 1 298 ? 8.524 1.124 12.789 1.00 60.69 298 ASP A N 1
ATOM 2517 C CA . ASP A 1 298 ? 7.827 2.346 13.219 1.00 60.69 298 ASP A CA 1
ATOM 2518 C C . ASP A 1 298 ? 7.553 3.317 12.061 1.00 60.69 298 ASP A C 1
ATOM 2520 O O . ASP A 1 298 ? 7.846 4.519 12.109 1.00 60.69 298 ASP A O 1
ATOM 2524 N N . HIS A 1 299 ? 6.918 2.802 11.008 1.00 71.31 299 HIS A N 1
ATOM 2525 C CA . HIS A 1 299 ? 6.636 3.571 9.797 1.00 71.31 299 HIS A CA 1
ATOM 2526 C C . HIS A 1 299 ? 5.254 4.250 9.750 1.00 71.31 299 HIS A C 1
ATOM 2528 O O . HIS A 1 299 ? 4.905 4.846 8.739 1.00 71.31 299 HIS A O 1
ATOM 2534 N N . TYR A 1 300 ? 4.448 4.199 10.813 1.00 77.50 300 TYR A N 1
ATOM 2535 C CA . TYR A 1 300 ? 3.160 4.911 10.852 1.00 77.50 300 TYR A CA 1
ATOM 2536 C C . TYR A 1 300 ? 3.276 6.230 11.614 1.00 77.50 300 TYR A C 1
ATOM 2538 O O . TYR A 1 300 ? 4.032 6.333 12.583 1.00 77.50 300 TYR A O 1
ATOM 2546 N N . ILE A 1 301 ? 2.466 7.227 11.241 1.00 75.25 301 ILE A N 1
ATOM 2547 C CA . ILE A 1 301 ? 2.257 8.406 12.098 1.00 75.25 301 ILE A CA 1
ATOM 2548 C C . ILE A 1 301 ? 1.560 8.016 13.400 1.00 75.25 301 ILE A C 1
ATOM 2550 O O . ILE A 1 301 ? 1.768 8.671 14.414 1.00 75.25 301 ILE A O 1
ATOM 2554 N N . ASP A 1 302 ? 0.755 6.955 13.411 1.00 77.94 302 ASP A N 1
ATOM 2555 C CA . ASP A 1 302 ? 0.032 6.523 14.600 1.00 77.94 302 ASP A CA 1
ATOM 2556 C C . ASP A 1 302 ? -0.046 4.998 14.718 1.00 77.94 302 ASP A C 1
ATOM 2558 O O . ASP A 1 302 ? -0.522 4.306 13.816 1.00 77.94 302 ASP A O 1
ATOM 2562 N N . MET A 1 303 ? 0.352 4.486 15.884 1.00 82.38 303 MET A N 1
ATOM 2563 C CA . MET A 1 303 ? 0.297 3.063 16.238 1.00 82.38 303 MET A CA 1
ATOM 2564 C C . MET A 1 303 ? -1.068 2.620 16.792 1.00 82.38 303 MET A C 1
ATOM 2566 O O . MET A 1 303 ? -1.233 1.470 17.184 1.00 82.38 303 MET A O 1
ATOM 2570 N N . GLY A 1 304 ? -2.061 3.513 16.858 1.00 82.75 304 GLY A N 1
ATOM 2571 C CA . GLY A 1 304 ? -3.436 3.168 17.238 1.00 82.75 304 GLY A CA 1
ATOM 2572 C C . GLY A 1 304 ? -3.689 3.088 18.751 1.00 82.75 304 GLY A C 1
ATOM 2573 O O . GLY A 1 304 ? -4.730 2.601 19.185 1.00 82.75 304 GLY A O 1
ATOM 2574 N N . CYS A 1 305 ? -2.777 3.587 19.596 1.00 85.94 305 CYS A N 1
ATOM 2575 C CA . CYS A 1 305 ? -2.972 3.578 21.051 1.00 85.94 305 CYS A CA 1
ATOM 2576 C C . CYS A 1 305 ? -4.129 4.496 21.484 1.00 85.94 305 CYS A C 1
ATOM 2578 O O . CYS A 1 305 ? -4.158 5.667 21.124 1.00 85.94 305 CYS A O 1
ATOM 2580 N N . LEU A 1 306 ? -5.060 4.006 22.303 1.00 85.38 306 LEU A N 1
ATOM 2581 C CA . LEU A 1 306 ? -6.276 4.736 22.701 1.00 85.38 306 LEU A CA 1
ATOM 2582 C C . LEU A 1 306 ? -6.153 5.525 24.013 1.00 85.38 306 LEU A C 1
ATOM 2584 O O . LEU A 1 306 ? -7.158 5.993 24.546 1.00 85.38 306 LEU A O 1
ATOM 2588 N N . CYS A 1 307 ? -4.945 5.668 24.567 1.00 89.06 307 CYS A N 1
ATOM 2589 C CA . CYS A 1 307 ? -4.772 6.443 25.794 1.00 89.06 307 CYS A CA 1
ATOM 2590 C C . CYS A 1 307 ? -5.183 7.911 25.579 1.00 89.06 307 CYS A C 1
ATOM 2592 O O . CYS A 1 307 ? -5.112 8.437 24.467 1.00 89.06 307 CYS A O 1
ATOM 2594 N N . MET A 1 308 ? -5.564 8.598 26.660 1.00 89.69 308 MET A N 1
ATOM 2595 C CA . MET A 1 308 ? -6.028 9.992 26.596 1.00 89.69 308 MET A CA 1
ATOM 2596 C C . MET A 1 308 ? -5.037 10.930 25.894 1.00 89.69 308 MET A C 1
ATOM 2598 O O . MET A 1 308 ? -5.460 11.822 25.163 1.00 89.69 308 MET A O 1
ATOM 2602 N N . GLY A 1 309 ? -3.729 10.711 26.075 1.00 91.69 309 GLY A N 1
ATOM 2603 C CA . GLY A 1 309 ? -2.697 11.501 25.403 1.00 91.69 309 GLY A CA 1
ATOM 2604 C C . GLY A 1 309 ? -2.700 11.314 23.887 1.00 91.69 309 GLY A C 1
ATOM 2605 O O . GLY A 1 309 ? -2.789 12.294 23.149 1.00 91.69 309 GLY A O 1
ATOM 2606 N N . CYS A 1 310 ? -2.689 10.065 23.413 1.00 92.00 310 CYS A N 1
ATOM 2607 C CA . CYS A 1 310 ? -2.759 9.755 21.984 1.00 92.00 310 CYS A CA 1
ATOM 2608 C C . CYS A 1 310 ? -4.073 10.247 21.362 1.00 92.00 310 CYS A C 1
ATOM 2610 O O . CYS A 1 310 ? -4.052 10.893 20.318 1.00 92.00 310 CYS A O 1
ATOM 2612 N N . SER A 1 311 ? -5.209 10.014 22.025 1.00 91.50 311 SER A N 1
ATOM 2613 C CA . SER A 1 311 ? -6.526 10.460 21.550 1.00 91.50 311 SER A CA 1
ATOM 2614 C C . SER A 1 311 ? -6.625 11.985 21.452 1.00 91.50 311 SER A C 1
ATOM 2616 O O . SER A 1 311 ? -7.140 12.503 20.462 1.00 91.50 311 SER A O 1
ATOM 2618 N N . ARG A 1 312 ? -6.064 12.728 22.417 1.00 91.25 312 ARG A N 1
ATOM 2619 C CA . ARG A 1 312 ? -5.970 14.195 22.336 1.00 91.25 312 ARG A CA 1
ATOM 2620 C C . ARG A 1 312 ? -5.120 14.637 21.144 1.00 91.25 312 ARG A C 1
ATOM 2622 O O . ARG A 1 312 ? -5.537 15.531 20.411 1.00 91.25 312 ARG A O 1
ATOM 2629 N N . LYS A 1 313 ? -3.954 14.013 20.935 1.00 92.62 313 LYS A N 1
ATOM 2630 C CA . LYS A 1 313 ? -3.061 14.352 19.817 1.00 92.62 313 LYS A CA 1
ATOM 2631 C C . LYS A 1 313 ? -3.717 14.078 18.457 1.00 92.62 313 LYS A C 1
ATOM 2633 O O . LYS A 1 313 ? -3.639 14.932 17.579 1.00 92.62 313 LYS A O 1
ATOM 2638 N N . ARG A 1 314 ? -4.466 12.974 18.315 1.00 92.62 314 ARG A N 1
ATOM 2639 C CA . ARG A 1 314 ? -5.311 12.717 17.130 1.00 92.62 314 ARG A CA 1
ATOM 2640 C C . ARG A 1 314 ? -6.337 13.816 16.897 1.00 92.62 314 ARG A C 1
ATOM 2642 O O . ARG A 1 314 ? -6.485 14.257 15.768 1.00 92.62 314 ARG A O 1
ATOM 2649 N N . GLY A 1 315 ? -7.006 14.289 17.950 1.00 92.62 315 GLY A N 1
ATOM 2650 C CA . GLY A 1 315 ? -7.955 15.401 17.840 1.00 92.62 315 GLY A CA 1
ATOM 2651 C C . GLY A 1 315 ? -7.308 16.674 17.285 1.00 92.62 315 GLY A C 1
ATOM 2652 O O . GLY A 1 315 ? -7.875 17.324 16.413 1.00 92.62 315 GLY A O 1
ATOM 2653 N N . ILE A 1 316 ? -6.087 16.997 17.726 1.00 92.94 316 ILE A N 1
ATOM 2654 C CA . ILE A 1 316 ? -5.311 18.128 17.191 1.00 92.94 316 ILE A CA 1
ATOM 2655 C C . ILE A 1 316 ? -4.985 17.909 15.708 1.00 92.94 316 ILE A C 1
ATOM 2657 O O . ILE A 1 316 ? -5.160 18.816 14.898 1.00 92.94 316 ILE A O 1
ATOM 2661 N N . PHE A 1 317 ? -4.528 16.711 15.344 1.00 93.88 317 PHE A N 1
ATOM 2662 C CA . PHE A 1 317 ? -4.197 16.358 13.962 1.00 93.88 317 PHE A CA 1
ATOM 2663 C C . PHE A 1 317 ? -5.418 16.422 13.045 1.00 93.88 317 PHE A C 1
ATOM 2665 O O . PHE A 1 317 ? -5.341 16.993 11.963 1.00 93.88 317 PHE A O 1
ATOM 2672 N N . LEU A 1 318 ? -6.562 15.916 13.502 1.00 93.75 318 LEU A N 1
ATOM 2673 C CA . LEU A 1 318 ? -7.816 15.980 12.765 1.00 93.75 318 LEU A CA 1
ATOM 2674 C C . LEU A 1 318 ? -8.219 17.431 12.477 1.00 93.75 318 LEU A C 1
ATOM 2676 O O . LEU A 1 318 ? -8.553 17.754 11.342 1.00 93.75 318 LEU A O 1
ATOM 2680 N N . LEU A 1 319 ? -8.105 18.328 13.461 1.00 93.81 319 LEU A N 1
ATOM 2681 C CA . LEU A 1 319 ? -8.379 19.755 13.257 1.00 93.81 319 LEU A CA 1
ATOM 2682 C C . LEU A 1 319 ? -7.448 20.396 12.218 1.00 93.81 319 LEU A C 1
ATOM 2684 O O . LEU A 1 319 ? -7.900 21.255 11.464 1.00 93.81 319 LEU A O 1
ATOM 2688 N N . LYS A 1 320 ? -6.174 19.987 12.161 1.00 93.75 320 LYS A N 1
ATOM 2689 C CA . LYS A 1 320 ? -5.233 20.435 11.120 1.00 93.75 320 LYS A CA 1
ATOM 2690 C C . LYS A 1 320 ? -5.667 19.949 9.736 1.00 93.75 320 LYS A C 1
ATOM 2692 O O . LYS A 1 320 ? -5.827 20.759 8.828 1.00 93.75 320 LYS A O 1
ATOM 2697 N N . LEU A 1 321 ? -5.964 18.656 9.598 1.00 92.19 321 LEU A N 1
ATOM 2698 C CA . LEU A 1 321 ? -6.425 18.071 8.332 1.00 92.19 321 LEU A CA 1
ATOM 2699 C C . LEU A 1 321 ? -7.717 18.717 7.828 1.00 92.19 321 LEU A C 1
ATOM 2701 O O . LEU A 1 321 ? -7.848 18.986 6.638 1.00 92.19 321 LEU A O 1
ATOM 2705 N N . MET A 1 322 ? -8.657 19.012 8.730 1.00 91.69 322 MET A N 1
ATOM 2706 C CA . MET A 1 322 ? -9.906 19.702 8.393 1.00 91.69 322 MET A CA 1
ATOM 2707 C C . MET A 1 322 ? -9.676 21.101 7.808 1.00 91.69 322 MET A C 1
ATOM 2709 O O . MET A 1 322 ? -10.498 21.573 7.028 1.00 91.69 322 MET A O 1
ATOM 2713 N N . LYS A 1 323 ? -8.561 21.750 8.159 1.00 93.50 323 LYS A N 1
ATOM 2714 C CA . LYS A 1 323 ? -8.139 23.048 7.615 1.00 93.50 323 LYS A CA 1
ATOM 2715 C C . LYS A 1 323 ? -7.258 22.927 6.367 1.00 93.50 323 LYS A C 1
ATOM 2717 O O . LYS A 1 323 ? -6.845 23.946 5.826 1.00 93.50 323 LYS A O 1
ATOM 2722 N N . GLY A 1 324 ? -6.945 21.708 5.925 1.00 88.75 324 GLY A N 1
ATOM 2723 C CA . GLY A 1 324 ? -5.984 21.460 4.849 1.00 88.75 324 GLY A CA 1
ATOM 2724 C C . GLY A 1 324 ? -4.523 21.659 5.266 1.00 88.75 324 GLY A C 1
ATOM 2725 O O . GLY A 1 324 ? -3.653 21.772 4.407 1.00 88.75 324 GLY A O 1
ATOM 2726 N N . GLU A 1 325 ? -4.234 21.710 6.569 1.00 89.00 325 GLU A N 1
ATOM 2727 C CA . GLU A 1 325 ? -2.867 21.831 7.072 1.00 89.00 325 GLU A CA 1
ATOM 2728 C C . GLU A 1 325 ? -2.159 20.461 7.058 1.00 89.00 325 GLU A C 1
ATOM 2730 O O . GLU A 1 325 ? -2.744 19.454 7.475 1.00 89.00 325 GLU A O 1
ATOM 2735 N N . PRO A 1 326 ? -0.885 20.399 6.630 1.00 83.25 326 PRO A N 1
ATOM 2736 C CA . PRO A 1 326 ? -0.112 19.162 6.638 1.00 83.25 326 PRO A CA 1
ATOM 2737 C C . PRO A 1 326 ? 0.258 18.715 8.061 1.00 83.25 326 PRO A C 1
ATOM 2739 O O . PRO A 1 326 ? 0.468 19.528 8.967 1.00 83.25 326 PRO A O 1
ATOM 2742 N N . ILE A 1 327 ? 0.398 17.399 8.245 1.00 85.62 327 ILE A N 1
ATOM 2743 C CA . ILE A 1 327 ? 0.903 16.783 9.477 1.00 85.62 327 ILE A CA 1
ATOM 2744 C C . ILE A 1 327 ? 2.323 16.277 9.225 1.00 85.62 327 ILE A C 1
ATOM 2746 O O . ILE A 1 327 ? 2.541 15.466 8.329 1.00 85.62 327 ILE A O 1
ATOM 2750 N N . TYR A 1 328 ? 3.270 16.727 10.048 1.00 80.31 328 TYR A N 1
ATOM 2751 C CA . TYR A 1 328 ? 4.669 16.282 9.996 1.00 80.31 328 TYR A CA 1
ATOM 2752 C C . TYR A 1 328 ? 5.087 15.462 11.222 1.00 80.31 328 TYR A C 1
ATOM 2754 O O . TYR A 1 328 ? 6.054 14.708 11.164 1.00 80.31 328 TYR A O 1
ATOM 2762 N N . ASP A 1 329 ? 4.354 15.596 12.327 1.00 84.44 329 ASP A N 1
ATOM 2763 C CA . ASP A 1 329 ? 4.676 14.953 13.598 1.00 84.44 329 ASP A CA 1
ATOM 2764 C C . ASP A 1 329 ? 4.081 13.540 13.687 1.00 84.44 329 ASP A C 1
ATOM 2766 O O . ASP A 1 329 ? 2.972 13.295 13.212 1.00 84.44 329 ASP A O 1
ATOM 2770 N N . LYS A 1 330 ? 4.760 12.634 14.402 1.00 88.50 330 LYS A N 1
ATOM 2771 C CA . LYS A 1 330 ? 4.219 11.318 14.784 1.00 88.50 330 LYS A CA 1
ATOM 2772 C C . LYS A 1 330 ? 3.477 11.362 16.128 1.00 88.50 330 LYS A C 1
ATOM 2774 O O . LYS A 1 330 ? 3.758 12.176 17.018 1.00 88.50 330 LYS A O 1
ATOM 2779 N N . ILE A 1 331 ? 2.526 10.453 16.313 1.00 87.75 331 ILE A N 1
ATOM 2780 C CA . ILE A 1 331 ? 1.849 10.154 17.578 1.00 87.75 331 ILE A CA 1
ATOM 2781 C C . ILE A 1 331 ? 2.597 9.020 18.282 1.00 87.75 331 ILE A C 1
ATOM 2783 O O . ILE A 1 331 ? 2.202 7.857 18.265 1.00 87.75 331 ILE A O 1
ATOM 2787 N N . GLU A 1 332 ? 3.675 9.384 18.964 1.00 89.38 332 GLU A N 1
ATOM 2788 C CA . GLU A 1 332 ? 4.408 8.467 19.834 1.00 89.38 332 GLU A CA 1
ATOM 2789 C C . GLU A 1 332 ? 3.759 8.414 21.218 1.00 89.38 332 GLU A C 1
ATOM 2791 O O . GLU A 1 332 ? 3.565 9.448 21.863 1.00 89.38 332 GLU A O 1
ATOM 2796 N N . HIS A 1 333 ? 3.439 7.209 21.701 1.00 88.75 333 HIS A N 1
ATOM 2797 C CA . HIS A 1 333 ? 2.694 7.022 22.949 1.00 88.75 333 HIS A CA 1
ATOM 2798 C C . HIS A 1 333 ? 3.343 7.721 24.150 1.00 88.75 333 HIS A C 1
ATOM 2800 O O . HIS A 1 333 ? 2.672 8.464 24.866 1.00 88.75 333 HIS A O 1
ATOM 2806 N N . ILE A 1 334 ? 4.648 7.515 24.349 1.00 89.25 334 ILE A N 1
ATOM 2807 C CA . ILE A 1 334 ? 5.387 8.067 25.491 1.00 89.25 334 ILE A CA 1
ATOM 2808 C C . ILE A 1 334 ? 5.375 9.600 25.444 1.00 89.25 334 ILE A C 1
ATOM 2810 O O . ILE A 1 334 ? 5.114 10.249 26.458 1.00 89.25 334 ILE A O 1
ATOM 2814 N N . SER A 1 335 ? 5.618 10.177 24.265 1.00 90.06 335 SER A N 1
ATOM 2815 C CA . SER A 1 335 ? 5.623 11.627 24.056 1.00 90.06 335 SER A CA 1
ATOM 2816 C C . SER A 1 335 ? 4.233 12.229 24.290 1.00 90.06 335 SER A C 1
ATOM 2818 O O . SER A 1 335 ? 4.072 13.129 25.116 1.00 90.06 335 SER A O 1
ATOM 2820 N N . ALA A 1 336 ? 3.199 11.655 23.668 1.00 90.50 336 ALA A N 1
ATOM 2821 C CA . ALA A 1 336 ? 1.819 12.117 23.799 1.00 90.50 336 ALA A CA 1
ATOM 2822 C C . ALA A 1 336 ? 1.284 11.987 25.239 1.00 90.50 336 ALA A C 1
ATOM 2824 O O . ALA A 1 336 ? 0.560 12.860 25.722 1.00 90.50 336 ALA A O 1
ATOM 2825 N N . ALA A 1 337 ? 1.645 10.916 25.952 1.00 90.25 337 ALA A N 1
ATOM 2826 C CA . ALA A 1 337 ? 1.276 10.733 27.353 1.00 90.25 337 ALA A CA 1
ATOM 2827 C C . ALA A 1 337 ? 1.932 11.789 28.259 1.00 90.25 337 ALA A C 1
ATOM 2829 O O . ALA A 1 337 ? 1.247 12.393 29.090 1.00 90.25 337 ALA A O 1
ATOM 2830 N N . LYS A 1 338 ? 3.233 12.059 28.071 1.00 90.62 338 LYS A N 1
ATOM 2831 C CA . LYS A 1 338 ? 3.964 13.102 28.812 1.00 90.62 338 LYS A CA 1
ATOM 2832 C C . LYS A 1 338 ? 3.388 14.493 28.551 1.00 90.62 338 LYS A C 1
ATOM 2834 O O . LYS A 1 338 ? 3.163 15.244 29.500 1.00 90.62 338 LYS A O 1
ATOM 2839 N N . GLU A 1 339 ? 3.112 14.823 27.290 1.00 90.25 339 GLU A N 1
ATOM 2840 C CA . GLU A 1 339 ? 2.501 16.097 26.898 1.00 90.25 339 GLU A CA 1
ATOM 2841 C C . GLU A 1 339 ? 1.138 16.287 27.575 1.00 90.25 339 GLU A C 1
ATOM 2843 O O . GLU A 1 339 ? 0.884 17.319 28.198 1.00 90.25 339 GLU A O 1
ATOM 2848 N N . TYR A 1 340 ? 0.289 15.257 27.547 1.00 91.25 340 TYR A N 1
ATOM 2849 C CA . TYR A 1 340 ? -1.016 15.297 28.199 1.00 91.25 340 TYR A CA 1
ATOM 2850 C C . TYR A 1 340 ? -0.924 15.523 29.711 1.00 91.25 340 TYR A C 1
ATOM 2852 O O . TYR A 1 340 ? -1.660 16.350 30.251 1.00 91.25 340 TYR A O 1
ATOM 2860 N N . ILE A 1 341 ? -0.013 14.827 30.401 1.00 89.25 341 ILE A N 1
ATOM 2861 C CA . ILE A 1 341 ? 0.202 15.020 31.842 1.00 89.25 341 ILE A CA 1
ATOM 2862 C C . ILE A 1 341 ? 0.674 16.453 32.128 1.00 89.25 341 ILE A C 1
ATOM 2864 O O . ILE A 1 341 ? 0.143 17.094 33.038 1.00 89.25 341 ILE A O 1
ATOM 2868 N N . LYS A 1 342 ? 1.614 16.981 31.332 1.00 89.25 342 LYS A N 1
ATOM 2869 C CA . LYS A 1 342 ? 2.130 18.353 31.467 1.00 89.25 342 LYS A CA 1
ATOM 2870 C C . LYS A 1 342 ? 1.024 19.397 31.299 1.00 89.25 342 LYS A C 1
ATOM 2872 O O . LYS A 1 342 ? 0.910 20.306 32.118 1.00 89.25 342 LYS A O 1
ATOM 2877 N N . GLU A 1 343 ? 0.179 19.252 30.282 1.00 85.88 343 GLU A N 1
ATOM 2878 C CA . GLU A 1 343 ? -0.962 20.147 30.062 1.00 85.88 343 GLU A CA 1
ATOM 2879 C C . GLU A 1 343 ? -2.004 20.030 31.183 1.00 85.88 343 GLU A C 1
ATOM 2881 O O . GLU A 1 343 ? -2.481 21.039 31.708 1.00 85.88 343 GLU A O 1
ATOM 2886 N N . LYS A 1 344 ? -2.307 18.808 31.640 1.00 85.75 344 LYS A N 1
ATOM 2887 C CA . LYS A 1 344 ? -3.216 18.591 32.774 1.00 85.75 344 LYS A CA 1
ATOM 2888 C C . LYS A 1 344 ? -2.697 19.265 34.049 1.00 85.75 344 LYS A C 1
ATOM 2890 O O . LYS A 1 344 ? -3.490 19.869 34.769 1.00 85.75 344 LYS A O 1
ATOM 2895 N N . ALA A 1 345 ? -1.389 19.214 34.309 1.00 83.50 345 ALA A N 1
ATOM 2896 C CA . ALA A 1 345 ? -0.759 19.869 35.455 1.00 83.50 345 ALA A CA 1
ATOM 2897 C C . ALA A 1 345 ? -0.889 21.403 35.403 1.00 83.50 345 ALA A C 1
ATOM 2899 O O . ALA A 1 345 ? -1.278 22.009 36.403 1.00 83.50 345 ALA A O 1
ATOM 2900 N N . LYS A 1 346 ? -0.678 22.029 34.233 1.00 81.81 346 LYS A N 1
ATOM 2901 C CA . LYS A 1 346 ? -0.882 23.482 34.044 1.00 81.81 346 LYS A CA 1
ATOM 2902 C C . LYS A 1 346 ? -2.308 23.917 34.392 1.00 81.81 346 LYS A C 1
ATOM 2904 O O . LYS A 1 346 ? -2.515 24.949 35.027 1.00 81.81 346 LYS A O 1
ATOM 2909 N N . HIS A 1 347 ? -3.301 23.117 34.007 1.00 70.19 347 HIS A N 1
ATOM 2910 C CA . HIS A 1 347 ? -4.707 23.417 34.275 1.00 70.19 347 HIS A CA 1
ATOM 2911 C C . HIS A 1 347 ? -5.171 23.023 35.685 1.00 70.19 347 HIS A C 1
ATOM 2913 O O . HIS A 1 347 ? -6.196 23.528 36.147 1.00 70.19 347 HIS A O 1
ATOM 2919 N N . MET A 1 348 ? -4.422 22.182 36.403 1.00 64.12 348 MET A N 1
ATOM 2920 C CA . MET A 1 348 ? -4.773 21.753 37.760 1.00 64.12 348 MET A CA 1
ATOM 2921 C C . MET A 1 348 ? -4.794 22.941 38.734 1.00 64.12 348 MET A C 1
ATOM 2923 O O . MET A 1 348 ? -5.747 23.089 39.497 1.00 64.12 348 MET A O 1
ATOM 2927 N N . HIS A 1 349 ? -3.832 23.866 38.626 1.00 60.44 349 HIS A N 1
ATOM 2928 C CA . HIS A 1 349 ? -3.829 25.108 39.412 1.00 60.44 349 HIS A CA 1
ATOM 2929 C C . HIS A 1 349 ? -5.064 25.987 39.161 1.00 60.44 349 HIS A C 1
ATOM 2931 O O . HIS A 1 349 ? -5.581 26.603 40.092 1.00 60.44 349 HIS A O 1
ATOM 2937 N N . VAL A 1 350 ? -5.585 26.014 37.930 1.00 60.22 350 VAL A N 1
ATOM 2938 C CA . VAL A 1 350 ? -6.803 26.768 37.582 1.00 60.22 350 VAL A CA 1
ATOM 2939 C C . VAL A 1 350 ? -8.042 26.132 38.223 1.00 60.22 350 VAL A C 1
ATOM 2941 O O . VAL A 1 350 ? -8.908 26.846 38.733 1.00 60.22 350 VAL A O 1
ATOM 2944 N N . TYR A 1 351 ? -8.110 24.798 38.257 1.00 54.75 351 TYR A N 1
ATOM 2945 C CA . TYR A 1 351 ? -9.193 24.064 38.918 1.00 54.75 351 TYR A CA 1
ATOM 2946 C C . TYR A 1 351 ? -9.178 24.235 40.441 1.00 54.75 351 TYR A C 1
ATOM 2948 O O . TYR A 1 351 ? -10.227 24.539 41.012 1.00 54.75 351 TYR A O 1
ATOM 2956 N N . TYR A 1 352 ? -8.010 24.144 41.087 1.00 57.50 352 TYR A N 1
ATOM 2957 C CA . TYR A 1 352 ? -7.876 24.412 42.525 1.00 57.50 352 TYR A CA 1
ATOM 2958 C C . TYR A 1 352 ? -8.263 25.855 42.879 1.00 57.50 352 TYR A C 1
ATOM 2960 O O . TYR A 1 352 ? -8.980 26.084 43.854 1.00 57.50 352 TYR A O 1
ATOM 2968 N N . LYS A 1 353 ? -7.894 26.837 42.044 1.00 54.25 353 LYS A N 1
ATOM 2969 C CA . LYS A 1 353 ? -8.296 28.238 42.243 1.00 54.25 353 LYS A CA 1
ATOM 2970 C C . LYS A 1 353 ? -9.816 28.408 42.120 1.00 54.25 353 LYS A C 1
ATOM 2972 O O . LYS A 1 353 ? -10.425 29.030 42.986 1.00 54.25 353 LYS A O 1
ATOM 2977 N N . LYS A 1 354 ? -10.463 27.792 41.119 1.00 53.69 354 LYS A N 1
ATOM 2978 C CA . LYS A 1 354 ? -11.934 27.814 40.950 1.00 53.69 354 LYS A CA 1
ATOM 2979 C C . LYS A 1 354 ? -12.686 27.099 42.080 1.00 53.69 354 LYS A C 1
ATOM 2981 O O . LYS A 1 354 ? -13.729 27.599 42.497 1.00 53.69 354 LYS A O 1
ATOM 2986 N N . GLN A 1 355 ? -12.185 25.970 42.585 1.00 53.28 355 GLN A N 1
ATOM 2987 C CA . GLN A 1 355 ? -12.800 25.266 43.719 1.00 53.28 355 GLN A CA 1
ATOM 2988 C C . GLN A 1 355 ? -12.684 26.065 45.019 1.00 53.28 355 GLN A C 1
ATOM 2990 O O . GLN A 1 355 ? -13.690 26.219 45.707 1.00 53.28 355 GLN A O 1
ATOM 2995 N N . ASN A 1 356 ? -11.527 26.674 45.293 1.00 53.16 356 ASN A N 1
ATOM 2996 C CA . ASN A 1 356 ? -11.368 27.576 46.437 1.00 53.16 356 ASN A CA 1
ATOM 2997 C C . ASN A 1 356 ? -12.253 28.823 46.309 1.00 53.16 356 ASN A C 1
ATOM 2999 O O . ASN A 1 356 ? -12.840 29.268 47.290 1.00 53.16 356 ASN A O 1
ATOM 3003 N N . THR A 1 357 ? -12.429 29.356 45.094 1.00 53.72 357 THR A N 1
ATOM 3004 C CA . THR A 1 357 ? -13.344 30.488 44.865 1.00 53.72 357 THR A CA 1
ATOM 3005 C C . THR A 1 357 ? -14.801 30.081 45.119 1.00 53.72 357 THR A C 1
ATOM 3007 O O . THR A 1 357 ? -15.522 30.802 45.799 1.00 53.72 357 THR A O 1
ATOM 3010 N N . LYS A 1 358 ? -15.238 28.897 44.659 1.00 52.41 358 LYS A N 1
ATOM 3011 C CA . LYS A 1 358 ? -16.588 28.373 44.946 1.00 52.41 358 LYS A CA 1
ATOM 3012 C C . LYS A 1 358 ? -16.803 28.073 46.433 1.00 52.41 358 LYS A C 1
ATOM 3014 O O . LYS A 1 358 ? -17.852 28.428 46.959 1.00 52.41 358 LYS A O 1
ATOM 3019 N N . GLN A 1 359 ? -15.831 27.476 47.124 1.00 52.44 359 GLN A N 1
ATOM 3020 C CA . GLN A 1 359 ? -15.919 27.229 48.570 1.00 52.44 359 GLN A CA 1
ATOM 3021 C C . GLN A 1 359 ? -15.959 28.533 49.380 1.00 52.44 359 GLN A C 1
ATOM 3023 O O . GLN A 1 359 ? -16.707 28.620 50.353 1.00 52.44 359 GLN A O 1
ATOM 3028 N N . ASN A 1 360 ? -15.230 29.568 48.954 1.00 52.28 360 ASN A N 1
ATOM 3029 C CA . ASN A 1 360 ? -15.269 30.885 49.592 1.00 52.28 360 ASN A CA 1
ATOM 3030 C C . ASN A 1 360 ? -16.594 31.622 49.351 1.00 52.28 360 ASN A C 1
ATOM 3032 O O . ASN A 1 360 ? -17.106 32.241 50.279 1.00 52.28 360 ASN A O 1
ATOM 3036 N N . VAL A 1 361 ? -17.196 31.505 48.161 1.00 54.19 361 VAL A N 1
ATOM 3037 C CA . VAL A 1 361 ? -18.536 32.056 47.876 1.00 54.19 361 VAL A CA 1
ATOM 3038 C C . VAL A 1 361 ? -19.615 31.344 48.700 1.00 54.19 361 VAL A C 1
ATOM 3040 O O . VAL A 1 361 ? -20.487 32.000 49.264 1.00 54.19 361 VAL A O 1
ATOM 3043 N N . VAL A 1 362 ? -19.535 30.016 48.849 1.00 53.41 362 VAL A N 1
ATOM 3044 C CA . VAL A 1 362 ? -20.463 29.255 49.704 1.00 53.41 362 VAL A CA 1
ATOM 3045 C C . VAL A 1 362 ? -20.301 29.642 51.179 1.00 53.41 362 VAL A C 1
ATOM 3047 O O . VAL A 1 362 ? -21.304 29.879 51.844 1.00 53.41 362 VAL A O 1
ATOM 3050 N N . LYS A 1 363 ? -19.069 29.808 51.687 1.00 49.59 363 LYS A N 1
ATOM 3051 C CA . LYS A 1 363 ? -18.824 30.292 53.061 1.00 49.59 363 LYS A CA 1
ATOM 3052 C C . LYS A 1 363 ? -19.309 31.728 53.292 1.00 49.59 363 LYS A C 1
ATOM 3054 O O . LYS A 1 363 ? -19.896 31.998 54.334 1.00 49.59 363 LYS A O 1
ATOM 3059 N N . GLN A 1 364 ? -19.102 32.643 52.344 1.00 51.34 364 GLN A N 1
ATOM 3060 C CA . GLN A 1 364 ? -19.574 34.029 52.463 1.00 51.34 364 GLN A CA 1
ATOM 3061 C C . GLN A 1 364 ? -21.105 34.136 52.426 1.00 51.34 364 GLN A C 1
ATOM 3063 O O . GLN A 1 364 ? -21.672 34.927 53.177 1.00 51.34 364 GLN A O 1
ATOM 3068 N N . ASN A 1 365 ? -21.775 33.314 51.614 1.00 49.22 365 ASN A N 1
ATOM 3069 C CA . ASN A 1 365 ? -23.237 33.243 51.596 1.00 49.22 365 ASN A CA 1
ATOM 3070 C C . ASN A 1 365 ? -23.803 32.575 52.855 1.00 49.22 365 ASN A C 1
ATOM 3072 O O . ASN A 1 365 ? -24.855 32.985 53.332 1.00 49.22 365 ASN A O 1
ATOM 3076 N N . PHE A 1 366 ? -23.090 31.608 53.441 1.00 49.41 366 PHE A N 1
ATOM 3077 C CA . PHE A 1 366 ? -23.469 31.034 54.732 1.00 49.41 366 PHE A CA 1
ATOM 3078 C C . PHE A 1 366 ? -23.393 32.091 55.845 1.00 49.41 366 PHE A C 1
ATOM 3080 O O . PHE A 1 366 ? -24.348 32.263 56.584 1.00 49.41 366 PHE A O 1
ATOM 3087 N N . ILE A 1 367 ? -22.315 32.881 55.914 1.00 52.84 367 ILE A N 1
ATOM 3088 C CA . ILE A 1 367 ? -22.131 33.920 56.949 1.00 52.84 367 ILE A CA 1
ATOM 3089 C C . ILE A 1 367 ? -23.132 35.086 56.805 1.00 52.84 367 ILE A C 1
ATOM 3091 O O . ILE A 1 367 ? -23.506 35.691 57.806 1.00 52.84 367 ILE A O 1
ATOM 3095 N N . ARG A 1 368 ? -23.601 35.399 55.589 1.00 49.97 368 ARG A N 1
ATOM 3096 C CA . ARG A 1 368 ? -24.633 36.430 55.359 1.00 49.97 368 ARG A CA 1
ATOM 3097 C C . ARG A 1 368 ? -26.047 36.016 55.775 1.00 49.97 368 ARG A C 1
ATOM 3099 O O . ARG A 1 368 ? -26.852 36.903 56.001 1.00 49.97 368 ARG A O 1
ATOM 3106 N N . ASN A 1 369 ? -26.333 34.721 55.906 1.00 47.88 369 ASN A N 1
ATOM 3107 C CA . ASN A 1 369 ? -27.645 34.220 56.336 1.00 47.88 369 ASN A CA 1
ATOM 3108 C C . ASN A 1 369 ? -27.768 34.057 57.867 1.00 47.88 369 ASN A C 1
ATOM 3110 O O . ASN A 1 369 ? -28.798 33.592 58.345 1.00 47.88 369 ASN A O 1
ATOM 3114 N N . PHE A 1 370 ? -26.724 34.412 58.626 1.00 48.16 370 PHE A N 1
ATOM 3115 C CA . PHE A 1 370 ? -26.683 34.368 60.097 1.00 48.16 370 PHE A CA 1
ATOM 3116 C C . PHE A 1 370 ? -26.405 35.747 60.733 1.00 48.16 370 PHE A C 1
ATOM 3118 O O . PHE A 1 370 ? -25.983 35.830 61.886 1.00 48.16 370 PHE A O 1
ATOM 3125 N N . LYS A 1 371 ? -26.632 36.829 59.987 1.00 39.72 371 LYS A N 1
ATOM 3126 C CA . LYS A 1 371 ? -26.784 38.195 60.501 1.00 39.72 371 LYS A CA 1
ATOM 3127 C C . LYS A 1 371 ? -28.145 38.705 60.074 1.00 39.72 371 LYS A C 1
ATOM 3129 O O . LYS A 1 371 ? -28.723 39.479 60.862 1.00 39.72 371 LYS A O 1
#

Sequence (371 aa):
MVFFDYTNKEYISKMDNANKKIGIRDDDKFGKKDVVIIYTPPKVGSTTLVSSFRINTAGKFDVLHLHNDKMLKYLHDIHDATVMEIIYYNKFLGKQVYVIDIYRSPIEHKISLFFENIDTHHFNSPPEILKTYDIKKIINRFNKIFPHLITSDYYRTVYEIEPPEVFNFNNKYITARKDGIQFLKIRLKDSIEWKTILKNIFGIEIFIVSEYETEKKPIGELYKNFKKNYRIPCNLLDLVKDDEALSYYYSKNEKNEYLESWENKMTHVKIEPFTVPEFELYTSISVENKYMTELDRDHYIDMGCLCMGCSRKRGIFLLKLMKGEPIYDKIEHISAAKEYIKEKAKHMHVYYKKQNTKQNVVKQNFIRNFK

Secondary structure (DSSP, 8-state):
-----TT-HHHHHHHHHHHHHTT----TTT-PPEEEEEE--TTSSHHHHHHHHHHHSTTTEEEEEESSHHHHHHHH---S--HHHHHHHHHHTT--EEEEEEE--HHHHHHHHHHHSIIIIIS---HHHHTTS-HHHHHHHHHHHGGGS----HHHHTS-----SS--TTTTEEEEEETTEEEEEEEGGGGGGHHHHHHHHHSS--PPP----GGGSTTHHHHHHHHHH--EEHHHHHHHHT-HHHHHHS-HHHHHHHHHHHHTTEES----PPPHHHHHHHHHHHHHT-S--------SSB----SHHHHHHHHHHHHHHHTT------B-HHHHHHHHHHHHHHHHHHHHHHHHHHHHHHHHHHHHTT-